Protein AF-A0A936M5K6-F1 (afdb_monomer)

Solvent-accessible surface area (backbone atoms only — not comparable to full-atom values): 11979 Å² total; per-residue (Å²): 121,75,71,63,55,54,52,55,51,48,50,38,59,69,46,60,66,77,70,61,68,35,42,38,37,37,40,39,38,42,29,21,65,76,77,6,68,43,13,38,38,39,42,37,51,46,53,77,46,81,73,34,28,46,35,38,41,37,41,35,26,65,79,40,66,34,22,33,48,37,46,63,77,60,53,25,51,82,47,74,38,64,80,39,79,76,38,44,54,50,81,52,26,22,52,71,48,31,36,85,93,73,62,49,74,59,62,68,29,34,64,48,37,42,34,31,76,48,22,29,51,89,41,55,46,42,24,33,35,48,26,44,20,34,80,48,69,62,82,86,48,57,75,66,72,67,12,51,54,43,47,52,52,31,12,45,59,15,9,44,41,33,8,79,54,50,33,55,19,39,37,39,36,37,27,40,35,77,95,61,44,79,45,77,47,72,34,44,28,33,74,71,47,74,36,23,24,40,19,65,45,77,49,71,53,60,54,57,69,67,59,56,53,50,35,51,49,38,50,51,56,52,54,56,47,54,54,54,58,55,70,73,60,74,128

pLDDT: mean 80.23, std 14.03, range [50.19, 97.75]

Nearest PDB structures (foldseek):
  7ypr-assembly2_D-3  TM=1.986E-01  e=3.968E+00  Ramazzottius varieornatus
  7ypp-assembly2_C  TM=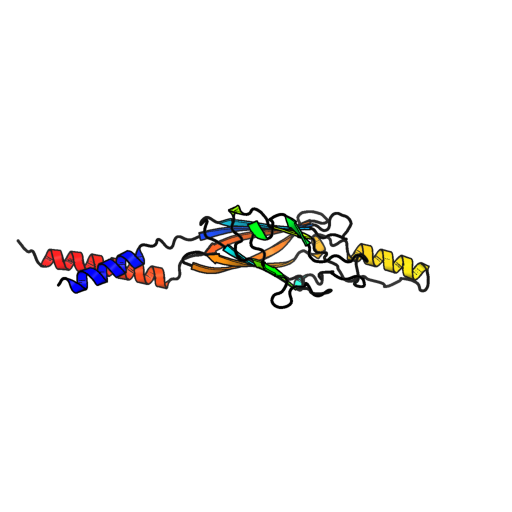1.598E-01  e=5.667E+00  Ramazzottius varieornatus

Mean predicted aligned error: 10.73 Å

Secondary structure (DSSP, 8-state):
-HHHHHHHHHHHHHTTS--PPEEEEEEEEEE-TTTSSS-EEEEEEEESSTT-EEEEEEEE-TTTT-EEE-STTSSS-S-----EEEES-HHHH-EEEETTTT-SPPTTBSEEEEEEEEE-GGG--EEEE-EEEPPP--TT--SHHHHHHHHHHHHHHHHS--HHHHTT-EEEEEEEETTTEEEEEEEE-EESSSSEEEEEEEEEEPPPHHHHHHHHHHHHHHHHHHHHHHHT---

Sequence (235 aa):
MRRHLRLSLALLVLSLAPASATTISGSVNYSSESIGAFGSWSIGFTASHPGVLLQVVTIDLGPTGLFFDTAAGAPGFLLWQDFQPTGGTDIATGFSGVNLPLGLVPDGSTLLALAFNAFTPAAGPFTFLLDVDGPANYAGCPTGFLGALCRAGRNLDASLVTSDEIQGALVTMDFWVPEHGNFQVDTTLGVSGDFTADGGFEATATPEPGTWALLGAGLAALVLRRRLAASANPE

Foldseek 3Di:
DVVVVVVLVVLQVVLPPPQDKKKKKWKKKWFCPPLLQKIKIKTAMDMPDQPKAFFKKKWAQPVLQKFWAQAQPALAPRDRDWKFWDALPCVLFVWDAKDPPVRGRPGRHRMIMTGTDHHTNVSGMTMIIIFMFHDQDLPPQDDDPSSVVSSNVSSSVRSQDFLVSQWFTKMKIWMQDPQQGIDIDIWTWHHDDGRMTMTIDMDIRGHDVVSVVSNVVSVVVVVVVVVVVVVVDDD

Structure (mmCIF, N/CA/C/O backbone):
data_AF-A0A936M5K6-F1
#
_entry.id   AF-A0A936M5K6-F1
#
loop_
_atom_site.group_PDB
_atom_site.id
_atom_site.type_symbol
_atom_site.label_atom_id
_atom_site.label_alt_id
_atom_site.label_comp_id
_atom_site.label_asym_id
_atom_site.label_entity_id
_atom_site.label_seq_id
_atom_site.pdbx_PDB_ins_code
_atom_site.Cartn_x
_atom_site.Cartn_y
_atom_site.Cartn_z
_atom_site.occupancy
_atom_site.B_iso_or_equiv
_atom_site.auth_seq_id
_atom_site.auth_comp_id
_atom_site.auth_asym_id
_atom_site.auth_atom_id
_atom_site.pdbx_PDB_model_num
ATOM 1 N N . MET A 1 1 ? -27.360 -17.520 49.784 1.00 52.41 1 MET A N 1
ATOM 2 C CA . MET A 1 1 ? -27.934 -16.524 48.840 1.00 52.41 1 MET A CA 1
ATOM 3 C C . MET A 1 1 ? -26.961 -15.446 48.326 1.00 52.41 1 MET A C 1
ATOM 5 O O . MET A 1 1 ? -27.008 -15.160 47.137 1.00 52.41 1 MET A O 1
ATOM 9 N N . ARG A 1 2 ? -26.052 -14.857 49.128 1.00 53.91 2 ARG A N 1
ATOM 10 C CA . ARG A 1 2 ? -25.178 -13.738 48.679 1.00 53.91 2 ARG A CA 1
ATOM 11 C C . ARG A 1 2 ? -24.113 -14.068 47.608 1.00 53.91 2 ARG A C 1
ATOM 13 O O . ARG A 1 2 ? -23.741 -13.174 46.857 1.00 53.91 2 ARG A O 1
ATOM 20 N N . ARG A 1 3 ? -23.629 -15.316 47.494 1.00 52.16 3 ARG A N 1
ATOM 21 C CA . ARG A 1 3 ? -22.581 -15.695 46.512 1.00 52.16 3 ARG A CA 1
ATOM 22 C C . ARG A 1 3 ? -23.070 -15.702 45.055 1.00 52.16 3 ARG A C 1
ATOM 24 O O . ARG A 1 3 ? -22.367 -15.208 44.184 1.00 52.16 3 ARG A O 1
ATOM 31 N N . HIS A 1 4 ? -24.298 -16.150 44.797 1.00 52.12 4 HIS A N 1
ATOM 32 C CA . HIS A 1 4 ? -24.864 -16.181 43.438 1.00 52.12 4 HIS A CA 1
ATOM 33 C C . HIS A 1 4 ? -25.227 -14.783 42.898 1.00 52.12 4 HIS A C 1
ATOM 35 O O . HIS A 1 4 ? -25.243 -14.570 41.687 1.00 52.12 4 HIS A O 1
ATOM 41 N N . LEU A 1 5 ? -25.453 -13.805 43.793 1.00 51.75 5 LEU A N 1
ATOM 42 C CA . LEU A 1 5 ? -25.678 -12.396 43.442 1.00 51.75 5 LEU A CA 1
ATOM 43 C C . LEU A 1 5 ? -24.447 -11.774 42.767 1.00 51.75 5 LEU A C 1
ATOM 45 O O . LEU A 1 5 ? -24.601 -11.050 41.792 1.00 51.75 5 LEU A O 1
ATOM 49 N N . ARG A 1 6 ? -23.244 -12.101 43.254 1.00 55.25 6 ARG A N 1
ATOM 50 C CA . ARG A 1 6 ? -21.984 -11.574 42.714 1.00 55.25 6 ARG A CA 1
ATOM 51 C C . ARG A 1 6 ? -21.637 -12.180 41.357 1.00 55.25 6 ARG A C 1
ATOM 53 O O . ARG A 1 6 ? -21.182 -11.451 40.494 1.00 55.25 6 ARG A O 1
ATOM 60 N N . LEU A 1 7 ? -21.916 -13.469 41.150 1.00 56.81 7 LEU A N 1
ATOM 61 C CA . LEU A 1 7 ? -21.609 -14.153 39.889 1.00 56.81 7 LEU A CA 1
ATOM 62 C C . LEU A 1 7 ? -22.493 -13.662 38.732 1.00 56.81 7 LEU A C 1
ATOM 64 O O . LEU A 1 7 ? -21.990 -13.380 37.658 1.00 56.81 7 LEU A O 1
ATOM 68 N N . SER A 1 8 ? -23.800 -13.497 38.971 1.00 56.09 8 SER A N 1
ATOM 69 C CA . SER A 1 8 ? -24.741 -13.046 37.928 1.00 56.09 8 SER A CA 1
ATOM 70 C C . SER A 1 8 ? -24.517 -11.578 37.549 1.00 56.09 8 SER A C 1
ATOM 72 O O . SER A 1 8 ? -24.628 -11.220 36.385 1.00 56.09 8 SER A O 1
ATOM 74 N N . LEU A 1 9 ? -24.201 -10.730 38.536 1.00 59.34 9 LEU A N 1
ATOM 75 C CA . LEU A 1 9 ? -23.873 -9.325 38.299 1.00 59.34 9 LEU A CA 1
ATOM 76 C C . LEU A 1 9 ? -22.500 -9.186 37.629 1.00 59.34 9 LEU A C 1
ATOM 78 O O . LEU A 1 9 ? -22.358 -8.355 36.750 1.00 59.34 9 LEU A O 1
ATOM 82 N N . ALA A 1 10 ? -21.520 -10.026 37.982 1.00 59.44 10 ALA A N 1
ATOM 83 C CA . ALA A 1 10 ? -20.230 -10.069 37.297 1.00 59.44 10 ALA A CA 1
ATOM 84 C C . ALA A 1 10 ? -20.369 -10.531 35.839 1.00 59.44 10 ALA A C 1
ATOM 86 O O . ALA A 1 10 ? -19.796 -9.897 34.970 1.00 59.44 10 ALA A O 1
ATOM 87 N N . LEU A 1 11 ? -21.175 -11.562 35.555 1.00 55.81 11 LEU A N 1
ATOM 88 C CA . LEU A 1 11 ? -21.472 -11.998 34.182 1.00 55.81 11 LEU A CA 1
ATOM 89 C C . LEU A 1 11 ? -22.187 -10.913 33.366 1.00 55.81 11 LEU A C 1
ATOM 91 O O . LEU A 1 11 ? -21.851 -10.726 32.205 1.00 55.81 11 LEU A O 1
ATOM 95 N N . LEU A 1 12 ? -23.119 -10.169 33.975 1.00 54.72 12 LEU A N 1
ATOM 96 C CA . LEU A 1 12 ? -23.816 -9.066 33.309 1.00 54.72 12 LEU A CA 1
ATOM 97 C C . LEU A 1 12 ? -22.903 -7.847 33.082 1.00 54.72 12 LEU A C 1
ATOM 99 O O . LEU A 1 12 ? -22.973 -7.216 32.038 1.00 54.72 12 LEU A O 1
ATOM 103 N N . VAL A 1 13 ? -22.046 -7.514 34.053 1.00 56.19 13 VAL A N 1
ATOM 104 C CA . VAL A 1 13 ? -21.075 -6.410 33.948 1.00 56.19 13 VAL A CA 1
ATOM 105 C C . VAL A 1 13 ? -19.959 -6.752 32.957 1.00 56.19 13 VAL A C 1
ATOM 107 O O . VAL A 1 13 ? -19.544 -5.870 32.215 1.00 56.19 13 VAL A O 1
ATOM 110 N N . LEU A 1 14 ? -19.529 -8.018 32.868 1.00 54.12 14 LEU A N 1
ATOM 111 C CA . LEU A 1 14 ? -18.626 -8.470 31.803 1.00 54.12 14 LEU A CA 1
ATOM 112 C C . LEU A 1 14 ? -19.304 -8.485 30.424 1.00 54.12 14 LEU A C 1
ATOM 114 O O . LEU A 1 14 ? -18.621 -8.289 29.429 1.00 54.12 14 LEU A O 1
ATOM 118 N N . SER A 1 15 ? -20.625 -8.686 30.346 1.00 51.56 15 SER A N 1
ATOM 119 C CA . SER A 1 15 ? -21.375 -8.658 29.080 1.00 51.56 15 SER A CA 1
ATOM 120 C C . SER A 1 15 ? -21.877 -7.264 28.679 1.00 51.56 15 SER A C 1
ATOM 122 O O . SER A 1 15 ? -22.670 -7.162 27.750 1.00 51.56 15 SER A O 1
ATOM 124 N N . LEU A 1 16 ? -21.518 -6.208 29.417 1.00 50.72 16 LEU A N 1
ATOM 125 C CA . LEU A 1 16 ? -22.008 -4.839 29.206 1.00 50.72 16 LEU A CA 1
ATOM 126 C C . LEU A 1 16 ? -21.011 -3.937 28.473 1.00 50.72 16 LEU A C 1
ATOM 128 O O . LEU A 1 16 ? -21.341 -2.773 28.263 1.00 50.72 16 LEU A O 1
ATOM 132 N N . ALA A 1 17 ? -19.840 -4.438 28.060 1.00 53.88 17 ALA A N 1
ATOM 133 C CA . ALA A 1 17 ? -19.087 -3.768 27.005 1.00 53.88 17 ALA A CA 1
ATOM 134 C C . ALA A 1 17 ? -19.939 -3.879 25.732 1.00 53.88 17 ALA A C 1
ATOM 136 O O . ALA A 1 17 ? -20.196 -5.003 25.281 1.00 53.88 17 ALA A O 1
ATOM 137 N N . PRO A 1 18 ? -20.496 -2.771 25.210 1.00 53.03 18 PRO A N 1
ATOM 138 C CA . PRO A 1 18 ? -21.188 -2.825 23.946 1.00 53.03 18 PRO A CA 1
ATOM 139 C C . PRO A 1 18 ? -20.110 -3.107 22.913 1.00 53.03 18 PRO A C 1
ATOM 141 O O . PRO A 1 18 ? -19.435 -2.187 22.474 1.00 53.03 18 PRO A O 1
ATOM 144 N N . ALA A 1 19 ? -19.968 -4.371 22.529 1.00 60.38 19 ALA A N 1
ATOM 145 C CA . ALA A 1 19 ? -19.235 -4.710 21.333 1.00 60.3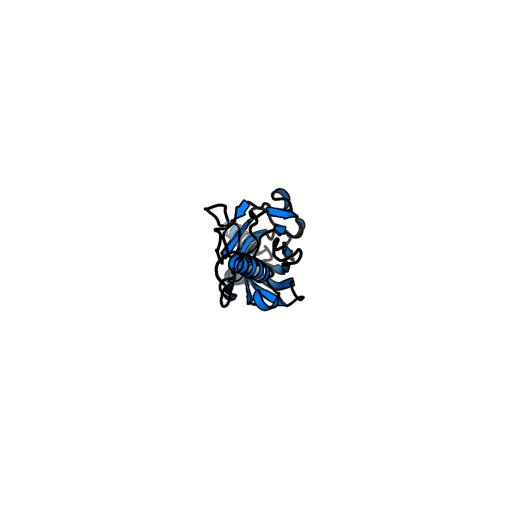8 19 ALA A CA 1
ATOM 146 C C . ALA A 1 19 ? -20.063 -4.122 20.178 1.00 60.38 19 ALA A C 1
ATOM 148 O O . ALA A 1 19 ? -21.029 -4.707 19.683 1.00 60.38 19 ALA A O 1
ATOM 149 N N . SER A 1 20 ? -19.819 -2.852 19.883 1.00 72.44 20 SER A N 1
ATOM 150 C CA . SER A 1 20 ? -20.448 -2.137 18.792 1.00 72.44 20 SER A CA 1
ATOM 151 C C . SER A 1 20 ? -19.641 -2.430 17.551 1.00 72.44 20 SER A C 1
ATOM 153 O O . SER A 1 20 ? -18.415 -2.427 17.606 1.00 72.44 20 SER A O 1
ATOM 155 N N . ALA A 1 21 ? -20.323 -2.648 16.434 1.00 84.19 21 ALA A N 1
ATOM 156 C CA . ALA A 1 21 ? -19.639 -2.786 15.166 1.00 84.19 21 ALA A CA 1
ATOM 157 C C . ALA A 1 21 ? -18.702 -1.587 14.934 1.00 84.19 21 ALA A C 1
ATOM 159 O O . ALA A 1 21 ? -19.115 -0.432 15.078 1.00 84.19 21 ALA A O 1
ATOM 160 N N . THR A 1 22 ? -17.446 -1.870 14.602 1.00 90.06 22 THR A N 1
ATOM 161 C CA . THR A 1 22 ? -16.458 -0.844 14.270 1.00 90.06 22 THR A CA 1
ATOM 162 C C . THR A 1 22 ? -16.338 -0.761 12.759 1.00 90.06 22 THR A C 1
ATOM 164 O O . THR A 1 22 ? -15.971 -1.741 12.113 1.00 90.06 22 THR A O 1
ATOM 167 N N . THR A 1 23 ? -16.653 0.399 12.190 1.00 93.50 23 THR A N 1
ATOM 168 C CA . THR A 1 23 ? -16.485 0.664 10.759 1.00 93.50 23 THR A CA 1
ATOM 169 C C . THR A 1 23 ? -15.096 1.236 10.527 1.00 93.50 23 THR A C 1
ATOM 171 O O . THR A 1 23 ? -14.668 2.132 11.256 1.00 93.50 23 THR A O 1
ATOM 174 N N . ILE A 1 24 ? -14.409 0.721 9.514 1.00 95.50 24 ILE A N 1
ATOM 175 C CA . ILE A 1 24 ? -13.091 1.159 9.065 1.00 95.50 24 ILE A CA 1
ATOM 176 C C . ILE A 1 24 ? -13.216 1.479 7.577 1.00 95.50 24 ILE A C 1
ATOM 178 O O . ILE A 1 24 ? -13.756 0.678 6.816 1.00 95.50 24 ILE A O 1
ATOM 182 N N . SER A 1 25 ? -12.735 2.645 7.163 1.00 96.12 25 SER A N 1
ATOM 183 C CA . SER A 1 25 ? -12.683 3.034 5.752 1.00 96.12 25 SER A CA 1
ATOM 184 C C . SER A 1 25 ? -11.357 3.703 5.447 1.00 96.12 25 SER A C 1
ATOM 186 O O . SER A 1 25 ? -10.768 4.324 6.331 1.00 96.12 25 SER A O 1
ATOM 188 N N . GLY A 1 26 ? -10.870 3.601 4.221 1.00 95.12 26 GLY A N 1
ATOM 189 C CA . GLY A 1 26 ? -9.580 4.179 3.879 1.00 95.12 26 GLY A CA 1
ATOM 190 C C . GLY A 1 26 ? -9.244 4.075 2.408 1.00 95.12 26 GLY A C 1
ATOM 191 O O . GLY A 1 26 ? -10.071 3.671 1.586 1.00 95.12 26 GLY A O 1
ATOM 192 N N . SER A 1 27 ? -8.017 4.475 2.098 1.00 95.00 27 SER A N 1
ATOM 193 C CA . SER A 1 27 ? -7.475 4.405 0.754 1.00 95.00 27 SER A CA 1
ATOM 194 C C . SER A 1 27 ? -5.975 4.151 0.743 1.00 95.00 27 SER A C 1
ATOM 196 O O . SER A 1 27 ? -5.234 4.521 1.661 1.00 95.00 27 SER A O 1
ATOM 198 N N . VAL A 1 28 ? -5.546 3.526 -0.345 1.00 96.44 28 VAL A N 1
ATOM 199 C CA . VAL A 1 28 ? -4.152 3.362 -0.737 1.00 96.44 28 VAL A CA 1
ATOM 200 C C . VAL A 1 28 ? -4.001 4.017 -2.098 1.00 96.44 28 VAL A C 1
ATOM 202 O O . VAL A 1 28 ? -4.815 3.774 -2.981 1.00 96.44 28 VAL A O 1
ATOM 205 N N . ASN A 1 29 ? -2.995 4.866 -2.257 1.00 95.19 29 ASN A N 1
ATOM 206 C CA . ASN A 1 29 ? -2.733 5.582 -3.498 1.00 95.19 29 ASN A CA 1
ATOM 207 C C . ASN A 1 29 ? -1.288 5.340 -3.915 1.00 95.19 29 ASN A C 1
ATOM 209 O O . ASN A 1 29 ? -0.390 5.389 -3.071 1.00 95.19 29 ASN A O 1
ATOM 213 N N . TYR A 1 30 ? -1.093 5.129 -5.208 1.00 94.19 30 TYR A N 1
ATOM 214 C CA . TYR A 1 30 ? 0.200 5.034 -5.865 1.00 94.19 30 TYR A CA 1
ATOM 215 C C . TYR A 1 30 ? 0.263 6.047 -7.008 1.00 94.19 30 TYR A C 1
ATOM 217 O O . TYR A 1 30 ? -0.713 6.219 -7.739 1.00 94.19 30 TYR A O 1
ATOM 225 N N . SER A 1 31 ? 1.411 6.693 -7.179 1.00 91.75 31 SER A N 1
ATOM 226 C CA . SER A 1 31 ? 1.702 7.555 -8.319 1.00 91.75 31 SER A CA 1
ATOM 227 C C . SER A 1 31 ? 3.132 7.330 -8.794 1.00 91.75 31 SER A C 1
ATOM 229 O O . SER A 1 31 ? 4.058 7.476 -8.003 1.00 91.75 31 SER A O 1
ATOM 231 N N . SER A 1 32 ? 3.324 7.026 -10.077 1.00 86.31 32 SER A N 1
ATOM 232 C CA . SER A 1 32 ? 4.654 6.951 -10.707 1.00 86.31 32 SER A CA 1
ATOM 233 C C . SER A 1 32 ? 5.161 8.319 -11.195 1.00 86.31 32 SER A C 1
ATOM 235 O O . SER A 1 32 ? 6.210 8.430 -11.839 1.00 86.31 32 SER A O 1
ATOM 237 N N . GLU A 1 33 ? 4.419 9.399 -10.918 1.00 71.88 33 GLU A N 1
ATOM 238 C CA . GLU A 1 33 ? 4.757 10.736 -11.400 1.00 71.88 33 GLU A CA 1
ATOM 239 C C . GLU A 1 33 ? 6.054 11.267 -10.767 1.00 71.88 33 GLU A C 1
ATOM 241 O O . GLU A 1 33 ? 6.350 11.036 -9.600 1.00 71.88 33 GLU A O 1
ATOM 246 N N . SER A 1 34 ? 6.807 12.046 -11.558 1.00 60.44 34 SER A N 1
ATOM 247 C CA . SER A 1 34 ? 8.260 12.311 -11.475 1.00 60.44 34 SER A CA 1
ATOM 248 C C . SER A 1 34 ? 9.140 11.272 -12.184 1.00 60.44 34 SER A C 1
ATOM 250 O O . SER A 1 34 ? 10.162 10.851 -11.665 1.00 60.44 34 SER A O 1
ATOM 252 N N . ILE A 1 35 ? 8.758 10.983 -13.439 1.00 64.12 35 ILE A N 1
ATOM 253 C CA . ILE A 1 35 ? 9.467 10.218 -14.486 1.00 64.12 35 ILE A CA 1
ATOM 254 C C . ILE A 1 35 ? 9.544 8.695 -14.306 1.00 64.12 35 ILE A C 1
ATOM 256 O O . ILE A 1 35 ? 10.315 8.078 -15.026 1.00 64.12 35 ILE A O 1
ATOM 260 N N . GLY A 1 36 ? 8.745 8.079 -13.432 1.00 63.44 36 GLY A N 1
ATOM 261 C CA . GLY A 1 36 ? 8.811 6.636 -13.157 1.00 63.44 36 GLY A CA 1
ATOM 262 C C . GLY A 1 36 ? 9.799 6.316 -12.042 1.00 63.44 36 GLY A C 1
ATOM 263 O O . GLY A 1 36 ? 9.433 5.665 -11.087 1.00 63.44 36 GLY A O 1
ATOM 264 N N . ALA A 1 37 ? 10.955 6.980 -12.058 1.00 61.53 37 ALA A N 1
ATOM 265 C CA . ALA A 1 37 ? 12.069 6.852 -11.114 1.00 61.53 37 ALA A CA 1
ATOM 266 C C . ALA A 1 37 ? 11.773 6.942 -9.598 1.00 61.53 37 ALA A C 1
ATOM 268 O O . ALA A 1 37 ? 12.690 6.726 -8.808 1.00 61.53 37 ALA A O 1
ATOM 269 N N . PHE A 1 38 ? 10.582 7.397 -9.189 1.00 73.19 38 PHE A N 1
ATOM 270 C CA . PHE A 1 38 ? 10.224 7.667 -7.794 1.00 73.19 38 PHE A CA 1
ATOM 271 C C . PHE A 1 38 ? 8.727 7.422 -7.540 1.00 73.19 38 PHE A C 1
ATOM 273 O O . PHE A 1 38 ? 7.953 8.368 -7.365 1.00 73.19 38 PHE A O 1
ATOM 280 N N . GLY A 1 39 ? 8.307 6.157 -7.486 1.00 85.88 39 GLY A N 1
ATOM 281 C CA . GLY A 1 39 ? 6.943 5.796 -7.091 1.00 85.88 39 GLY A CA 1
ATOM 282 C C . GLY A 1 39 ? 6.557 6.368 -5.716 1.00 85.88 39 GLY A C 1
ATOM 283 O O . GLY A 1 39 ? 7.201 6.091 -4.704 1.00 85.88 39 GLY A O 1
ATOM 284 N N . SER A 1 40 ? 5.502 7.180 -5.665 1.00 89.81 40 SER A N 1
ATOM 285 C CA . SER A 1 40 ? 4.964 7.794 -4.451 1.00 89.81 40 SER A CA 1
ATOM 286 C C . SER A 1 40 ? 3.745 7.038 -3.947 1.00 89.81 40 SER A C 1
ATOM 288 O O . SER A 1 40 ? 2.778 6.834 -4.682 1.00 89.81 40 SER A O 1
ATOM 290 N N . TRP A 1 41 ? 3.775 6.666 -2.671 1.00 92.19 41 TRP A N 1
ATOM 291 C CA . TRP A 1 41 ? 2.727 5.896 -2.016 1.00 92.19 41 TRP A CA 1
ATOM 292 C C . TRP A 1 41 ? 2.100 6.667 -0.860 1.00 92.19 41 TRP A C 1
ATOM 294 O O . TRP A 1 41 ? 2.781 7.383 -0.122 1.00 92.19 41 TRP A O 1
ATOM 304 N N . SER A 1 42 ? 0.796 6.478 -0.662 1.00 92.88 42 SER A N 1
ATOM 305 C CA . SER A 1 42 ? 0.051 7.035 0.469 1.00 92.88 42 SER A CA 1
ATOM 306 C C . SER A 1 42 ? -0.997 6.051 0.972 1.00 92.88 42 SER A C 1
ATOM 308 O O . SER A 1 42 ? -1.860 5.622 0.206 1.00 92.88 42 SER A O 1
ATOM 310 N N . ILE A 1 43 ? -0.942 5.717 2.262 1.00 94.25 43 ILE A N 1
ATOM 311 C CA . ILE A 1 43 ? -1.892 4.826 2.937 1.00 94.25 43 ILE A CA 1
ATOM 312 C C . ILE A 1 43 ? -2.566 5.600 4.064 1.00 94.25 43 ILE A C 1
ATOM 314 O O . ILE A 1 43 ? -1.896 6.106 4.967 1.00 94.25 43 ILE A O 1
ATOM 318 N N . GLY A 1 44 ? -3.894 5.671 4.044 1.00 93.06 44 GLY A N 1
ATOM 319 C CA . GLY A 1 44 ? -4.673 6.351 5.072 1.00 93.06 44 GLY A CA 1
ATOM 320 C C . GLY A 1 44 ? -5.964 5.617 5.399 1.00 93.06 44 GLY A C 1
ATOM 321 O O . GLY A 1 44 ? -6.556 4.954 4.551 1.00 93.06 44 GLY A O 1
ATOM 322 N N . PHE A 1 45 ? -6.426 5.758 6.640 1.00 95.31 45 PHE A N 1
ATOM 323 C CA . PHE A 1 45 ? -7.707 5.208 7.063 1.00 95.31 45 PHE A CA 1
ATOM 324 C C . PHE A 1 45 ? -8.371 6.062 8.145 1.00 95.31 45 PHE A C 1
ATOM 326 O O . PHE A 1 45 ? -7.742 6.866 8.834 1.00 95.31 45 PHE A O 1
ATOM 333 N N . THR A 1 46 ? -9.668 5.848 8.305 1.00 95.12 46 THR A N 1
ATOM 334 C CA . THR A 1 46 ? -10.500 6.344 9.393 1.00 95.12 46 THR A CA 1
ATOM 335 C C . THR A 1 46 ? -11.233 5.170 10.032 1.00 95.12 46 THR A C 1
ATOM 337 O O . THR A 1 46 ? -11.474 4.144 9.394 1.00 95.12 46 THR A O 1
ATOM 340 N N . ALA A 1 47 ? -11.589 5.310 11.305 1.00 94.62 47 ALA A N 1
ATOM 341 C CA . ALA A 1 47 ? -12.353 4.300 12.021 1.00 94.62 47 ALA A CA 1
ATOM 342 C C . ALA A 1 47 ? -13.365 4.954 12.962 1.00 94.62 47 ALA A C 1
ATOM 344 O O . ALA A 1 47 ? -13.088 6.005 13.545 1.00 94.62 47 ALA A O 1
ATOM 345 N N . SER A 1 48 ? -14.521 4.313 13.151 1.00 92.94 48 SER A N 1
ATOM 346 C CA . SER A 1 48 ? -15.526 4.771 14.119 1.00 92.94 48 SER A CA 1
ATOM 347 C C . SER A 1 48 ? -15.052 4.627 15.569 1.00 92.94 48 SER A C 1
ATOM 349 O O . SER A 1 48 ? -15.532 5.346 16.446 1.00 92.94 48 SER A O 1
ATOM 351 N N . HIS A 1 49 ? -14.087 3.736 15.820 1.00 90.69 49 HIS A N 1
ATOM 352 C CA . HIS A 1 49 ? -13.455 3.552 17.120 1.00 90.69 49 HIS A CA 1
ATOM 353 C C . HIS A 1 49 ? -12.011 4.105 17.108 1.00 90.69 49 HIS A C 1
ATOM 355 O O . HIS A 1 49 ? -11.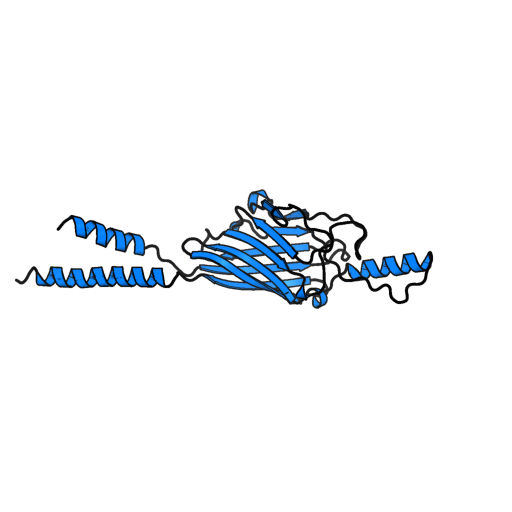175 3.611 16.350 1.00 90.69 49 HIS A O 1
ATOM 361 N N . PRO A 1 50 ? -11.651 5.079 17.972 1.00 89.56 50 PRO A N 1
ATOM 362 C CA . PRO A 1 50 ? -10.342 5.751 17.924 1.00 89.56 50 PRO A CA 1
ATOM 363 C C . PRO A 1 50 ? -9.163 4.857 18.334 1.00 89.56 50 PRO A C 1
ATOM 365 O O . PRO A 1 50 ? -8.017 5.173 18.040 1.00 89.56 50 PRO A O 1
ATOM 368 N N . GLY A 1 51 ? -9.440 3.750 19.028 1.00 91.06 51 GLY A N 1
ATOM 369 C CA . GLY A 1 51 ? -8.436 2.759 19.430 1.00 91.06 51 GLY A CA 1
ATOM 370 C C . GLY A 1 51 ? -8.052 1.732 18.358 1.00 91.06 51 GLY A C 1
ATOM 371 O O . GLY A 1 51 ? -7.310 0.814 18.688 1.00 91.06 51 GLY A O 1
ATOM 372 N N . VAL A 1 52 ? -8.574 1.826 17.129 1.00 93.62 52 VAL A N 1
ATOM 373 C CA . VAL A 1 52 ? -8.151 0.945 16.026 1.00 93.62 52 VAL A CA 1
ATOM 374 C C . VAL A 1 52 ? -6.703 1.248 15.647 1.00 93.62 52 VAL A C 1
ATOM 376 O O . VAL A 1 52 ? -6.335 2.413 15.479 1.00 93.62 52 VAL A O 1
ATOM 379 N N . LEU A 1 53 ? -5.904 0.193 15.497 1.00 94.88 53 LEU A N 1
ATOM 380 C CA . LEU A 1 53 ? -4.501 0.262 15.099 1.00 94.88 53 LEU A CA 1
ATOM 381 C C . LEU A 1 53 ? -4.318 -0.464 13.769 1.00 94.88 53 LEU A C 1
ATOM 383 O O . LEU A 1 53 ? -4.685 -1.630 13.672 1.00 94.88 53 LEU A O 1
ATOM 387 N N . LEU A 1 54 ? -3.718 0.183 12.776 1.00 95.00 54 LEU A N 1
ATOM 388 C CA . LEU A 1 54 ? -3.169 -0.512 11.614 1.00 95.00 54 LEU A CA 1
ATOM 389 C C . LEU A 1 54 ? -1.820 -1.116 12.021 1.00 95.00 54 LEU A C 1
ATOM 391 O O . LEU A 1 54 ? -0.965 -0.409 12.554 1.00 95.00 54 LEU A O 1
ATOM 395 N N . GLN A 1 55 ? -1.663 -2.426 11.842 1.00 93.88 55 GLN A N 1
ATOM 396 C CA . GLN A 1 55 ? -0.489 -3.184 12.283 1.00 93.88 55 GLN A CA 1
ATOM 397 C C . GLN A 1 55 ? 0.423 -3.539 11.118 1.00 93.88 55 GLN A C 1
ATOM 399 O O . GLN A 1 55 ? 1.639 -3.401 11.229 1.00 93.88 55 GLN A O 1
ATOM 404 N N . VAL A 1 56 ? -0.156 -4.013 10.015 1.00 94.12 56 VAL A N 1
ATOM 405 C CA . VAL A 1 56 ? 0.593 -4.416 8.825 1.00 94.12 56 VAL A CA 1
ATOM 406 C C . VAL A 1 56 ? -0.154 -3.973 7.576 1.00 94.12 56 VAL A C 1
ATOM 408 O O . VAL A 1 56 ? -1.378 -4.062 7.514 1.00 94.12 56 VAL A O 1
ATOM 411 N N . VAL A 1 57 ? 0.592 -3.507 6.580 1.00 94.62 57 VAL A N 1
ATOM 412 C CA . VAL A 1 57 ? 0.104 -3.338 5.210 1.00 94.62 57 VAL A CA 1
ATOM 413 C C . VAL A 1 57 ? 0.949 -4.208 4.304 1.00 94.62 57 VAL A C 1
ATOM 415 O O . VAL A 1 57 ? 2.166 -4.057 4.286 1.00 94.62 57 VAL A O 1
ATOM 418 N N . THR A 1 58 ? 0.315 -5.096 3.552 1.00 95.12 58 THR A N 1
ATOM 419 C CA . THR A 1 58 ? 0.964 -5.929 2.544 1.00 95.12 58 THR A CA 1
ATOM 420 C C . THR A 1 58 ? 0.508 -5.484 1.165 1.00 95.12 58 THR A C 1
ATOM 422 O O . THR A 1 58 ? -0.688 -5.476 0.896 1.00 95.12 58 THR A O 1
ATOM 425 N N . ILE A 1 59 ? 1.447 -5.119 0.300 1.00 95.56 59 ILE A N 1
ATOM 426 C CA . ILE A 1 59 ? 1.216 -4.792 -1.106 1.00 95.56 59 ILE A CA 1
ATOM 427 C C . ILE A 1 59 ? 1.788 -5.940 -1.940 1.00 95.56 59 ILE A C 1
ATOM 429 O O . ILE A 1 59 ? 2.968 -6.274 -1.804 1.00 95.56 59 ILE A O 1
ATOM 433 N N . ASP A 1 60 ? 0.947 -6.539 -2.779 1.00 95.44 60 ASP A N 1
ATOM 434 C CA . ASP A 1 60 ? 1.290 -7.628 -3.693 1.00 95.44 60 ASP A CA 1
ATOM 435 C C . ASP A 1 60 ? 1.069 -7.201 -5.151 1.00 95.44 60 ASP A C 1
ATOM 437 O O . ASP A 1 60 ? -0.057 -6.995 -5.615 1.00 95.44 60 ASP A O 1
ATOM 441 N N . LEU A 1 61 ? 2.181 -7.087 -5.871 1.00 95.12 61 LEU A N 1
ATOM 442 C CA . LEU A 1 61 ? 2.272 -6.800 -7.301 1.00 95.12 61 LEU A CA 1
ATOM 443 C C . LEU A 1 61 ? 2.256 -8.078 -8.160 1.00 95.12 61 LEU A C 1
ATOM 445 O O . LEU A 1 61 ? 2.254 -8.010 -9.385 1.00 95.12 61 LEU A O 1
ATOM 449 N N . GLY A 1 62 ? 2.229 -9.268 -7.555 1.00 93.75 62 GLY A N 1
ATOM 450 C CA . GLY A 1 62 ? 2.211 -10.544 -8.272 1.00 93.75 62 GLY A CA 1
ATOM 451 C C . GLY A 1 62 ? 1.139 -10.636 -9.371 1.00 93.75 62 GLY A C 1
ATOM 452 O O . GLY A 1 62 ? 1.455 -11.118 -10.462 1.00 93.75 62 GLY A O 1
ATOM 453 N N . PRO A 1 63 ? -0.099 -10.144 -9.151 1.00 95.62 63 PRO A N 1
ATOM 454 C CA . PRO A 1 63 ? -1.140 -10.124 -10.182 1.00 95.62 63 PRO A CA 1
ATOM 455 C C . PRO A 1 63 ? -0.839 -9.233 -11.395 1.00 95.62 63 PRO A C 1
ATOM 457 O O . PRO A 1 63 ? -1.392 -9.483 -12.466 1.00 95.62 63 PRO A O 1
ATOM 460 N N . THR A 1 64 ? 0.009 -8.213 -11.245 1.00 94.19 64 THR A N 1
ATOM 461 C CA . THR A 1 64 ? 0.312 -7.231 -12.300 1.00 94.19 64 THR A CA 1
ATOM 462 C C . THR A 1 64 ? 1.551 -7.612 -13.111 1.00 94.19 64 THR A C 1
ATOM 464 O O . THR A 1 64 ? 1.720 -7.168 -14.243 1.00 94.19 64 THR A O 1
ATOM 467 N N . GLY A 1 65 ? 2.414 -8.470 -12.556 1.00 90.50 65 GLY A N 1
ATOM 468 C CA . GLY A 1 65 ? 3.708 -8.808 -13.154 1.00 90.50 65 GLY A CA 1
ATOM 469 C C . GLY A 1 65 ? 4.764 -7.708 -12.995 1.00 90.50 65 GLY A C 1
ATOM 470 O O . GLY A 1 65 ? 5.814 -7.791 -13.636 1.00 90.50 65 GLY A O 1
ATOM 471 N N . LEU A 1 66 ? 4.485 -6.706 -12.157 1.00 91.62 66 LEU A N 1
ATOM 472 C CA . LEU A 1 66 ? 5.418 -5.656 -11.757 1.00 91.62 66 LEU A CA 1
ATOM 473 C C . LEU A 1 66 ? 6.240 -6.093 -10.538 1.00 91.62 66 LEU A C 1
ATOM 475 O O . LEU A 1 66 ? 5.907 -7.065 -9.853 1.00 91.62 66 LEU A O 1
ATOM 479 N N . PHE A 1 67 ? 7.305 -5.358 -10.250 1.00 89.31 67 PHE A N 1
ATOM 480 C CA . PHE A 1 67 ? 8.182 -5.604 -9.110 1.00 89.31 67 PHE A CA 1
ATOM 481 C C . PHE A 1 67 ? 8.656 -4.293 -8.489 1.00 89.31 67 PHE A C 1
ATOM 483 O O . PHE A 1 67 ? 8.704 -3.261 -9.147 1.00 89.31 67 PHE A O 1
ATOM 490 N N . PHE A 1 68 ? 9.005 -4.343 -7.208 1.00 88.38 68 PHE A N 1
ATOM 491 C CA . PHE A 1 68 ? 9.660 -3.237 -6.526 1.00 88.38 68 PHE A CA 1
ATOM 492 C C . PHE A 1 68 ? 11.133 -3.183 -6.933 1.00 88.38 68 PHE A C 1
ATOM 494 O O . PHE A 1 68 ? 11.830 -4.199 -6.821 1.00 88.38 68 PHE A O 1
ATOM 501 N N . ASP A 1 69 ? 11.600 -2.010 -7.352 1.00 81.69 69 ASP A N 1
ATOM 502 C CA . ASP A 1 69 ? 13.019 -1.744 -7.599 1.00 81.69 69 ASP A CA 1
ATOM 503 C C . ASP A 1 69 ? 13.604 -0.980 -6.412 1.00 81.69 69 ASP A C 1
ATOM 505 O O . ASP A 1 69 ? 13.067 0.026 -5.941 1.00 81.69 69 ASP A O 1
ATOM 509 N N . THR A 1 70 ? 14.692 -1.531 -5.881 1.00 73.75 70 THR A N 1
ATOM 510 C CA . THR A 1 70 ? 15.461 -0.903 -4.801 1.00 73.75 70 THR A CA 1
ATOM 511 C C . THR A 1 70 ? 16.959 -0.866 -5.062 1.00 73.75 70 THR A C 1
ATOM 513 O O . THR A 1 70 ? 17.713 -0.371 -4.219 1.00 73.75 70 THR A O 1
ATOM 516 N N . ALA A 1 71 ? 17.433 -1.380 -6.201 1.00 67.75 71 ALA A N 1
ATOM 517 C CA . ALA A 1 71 ? 18.857 -1.515 -6.462 1.00 67.75 71 ALA A CA 1
ATOM 518 C C . ALA A 1 71 ? 19.224 -1.219 -7.917 1.00 67.75 71 ALA A C 1
ATOM 520 O O . ALA A 1 71 ? 18.636 -1.708 -8.874 1.00 67.75 71 ALA A O 1
ATOM 521 N N . ALA A 1 72 ? 20.343 -0.515 -8.101 1.00 59.38 72 ALA A N 1
ATOM 522 C CA . ALA A 1 72 ? 20.845 -0.259 -9.443 1.00 59.38 72 ALA A CA 1
ATOM 523 C C . ALA A 1 72 ? 21.185 -1.566 -10.186 1.00 59.38 72 ALA A C 1
ATOM 525 O O . ALA A 1 72 ? 22.094 -2.303 -9.792 1.00 59.38 72 ALA A O 1
ATOM 526 N N . GLY A 1 73 ? 20.530 -1.789 -11.327 1.00 55.44 73 GLY A N 1
ATOM 527 C CA . GLY A 1 73 ? 20.802 -2.917 -12.224 1.00 55.44 73 GLY A CA 1
ATOM 528 C C . GLY A 1 73 ? 19.567 -3.726 -12.621 1.00 55.44 73 GLY A C 1
ATOM 529 O O . GLY A 1 73 ? 19.671 -4.517 -13.566 1.00 55.44 7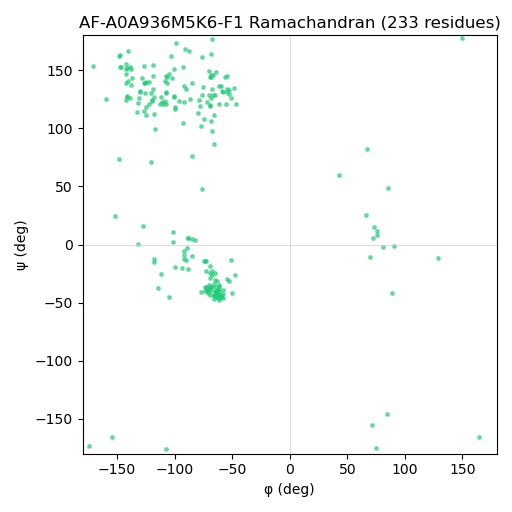3 GLY A O 1
ATOM 530 N N . ALA A 1 74 ? 18.430 -3.509 -11.959 1.00 56.41 74 ALA A N 1
ATOM 531 C CA . ALA A 1 74 ? 17.124 -3.978 -12.397 1.00 56.41 74 ALA A CA 1
ATOM 532 C C . ALA A 1 74 ? 16.656 -3.241 -13.680 1.00 56.41 74 ALA A C 1
ATOM 534 O O . ALA A 1 74 ? 17.268 -2.249 -14.104 1.00 56.41 74 ALA A O 1
ATOM 535 N N . PRO A 1 75 ? 15.649 -3.767 -14.405 1.00 56.31 75 PRO A N 1
ATOM 536 C CA . PRO A 1 75 ? 15.019 -3.036 -15.495 1.00 56.31 75 PRO A CA 1
ATOM 537 C C . PRO A 1 75 ? 14.232 -1.853 -14.927 1.00 56.31 75 PRO A C 1
ATOM 539 O O . PRO A 1 75 ? 13.167 -2.077 -14.391 1.00 56.31 75 PRO A O 1
ATOM 542 N N . GLY A 1 76 ? 14.741 -0.635 -15.100 1.00 62.62 76 GLY A N 1
ATOM 543 C CA . GLY A 1 76 ? 14.146 0.571 -14.525 1.00 62.62 76 GLY A CA 1
ATOM 544 C C . GLY A 1 76 ? 15.121 1.746 -14.555 1.00 62.62 76 GLY A C 1
ATOM 545 O O . GLY A 1 76 ? 16.154 1.696 -15.249 1.00 62.62 76 GLY A O 1
ATOM 546 N N . PHE A 1 77 ? 14.848 2.819 -13.814 1.00 58.59 77 PHE A N 1
ATOM 547 C CA . PHE A 1 77 ? 15.858 3.862 -13.630 1.00 58.59 77 PHE A CA 1
ATOM 548 C C . PHE A 1 77 ? 17.091 3.286 -12.922 1.00 58.59 77 PHE A C 1
ATOM 550 O O . PHE A 1 77 ? 16.998 2.583 -11.932 1.00 58.59 77 PHE A O 1
ATOM 557 N N . LEU A 1 78 ? 18.300 3.630 -13.387 1.00 59.97 78 LEU A N 1
ATOM 558 C CA . LEU A 1 78 ? 19.553 3.221 -12.726 1.00 59.97 78 LEU A CA 1
ATOM 559 C C . LEU A 1 78 ? 19.827 4.054 -11.463 1.00 59.97 78 LEU A C 1
ATOM 561 O O . LEU A 1 78 ? 20.924 4.600 -11.292 1.00 59.97 78 LEU A O 1
ATOM 565 N N . LEU A 1 79 ? 18.821 4.213 -10.614 1.00 60.06 79 LEU A N 1
ATOM 566 C CA . LEU A 1 79 ? 18.918 4.917 -9.353 1.00 60.06 79 LEU A CA 1
ATOM 567 C C . LEU A 1 79 ? 18.902 3.892 -8.229 1.00 60.06 79 LEU A C 1
ATOM 569 O O . LEU A 1 79 ? 18.171 2.917 -8.247 1.00 60.06 79 LEU A O 1
ATOM 573 N N . TRP A 1 80 ? 19.751 4.122 -7.236 1.00 59.19 80 TRP A N 1
ATOM 574 C CA . TRP A 1 80 ? 19.542 3.488 -5.947 1.00 59.19 80 TRP A CA 1
ATOM 575 C C . TRP A 1 80 ? 18.389 4.222 -5.285 1.00 59.19 80 TRP A C 1
ATOM 577 O O . TRP A 1 80 ? 18.573 5.371 -4.869 1.00 59.19 80 TRP A O 1
ATOM 587 N N . GLN A 1 81 ? 17.228 3.582 -5.203 1.00 63.31 81 GLN A N 1
ATOM 588 C CA . GLN A 1 81 ? 16.175 4.053 -4.327 1.00 63.31 81 GLN A CA 1
ATOM 589 C C . GLN A 1 81 ? 15.875 3.020 -3.252 1.00 63.31 81 GLN A C 1
ATOM 591 O O . GLN A 1 81 ? 15.122 2.073 -3.435 1.00 63.31 81 GLN A O 1
ATOM 596 N N . ASP A 1 82 ? 16.438 3.271 -2.078 1.00 64.94 82 ASP A N 1
ATOM 597 C CA . ASP A 1 82 ? 15.993 2.588 -0.880 1.00 64.94 82 ASP A CA 1
ATOM 598 C C . ASP A 1 82 ? 14.577 3.065 -0.528 1.00 64.94 82 ASP A C 1
ATOM 600 O O . ASP A 1 82 ? 14.229 4.238 -0.710 1.00 64.94 82 ASP A O 1
ATOM 604 N N . PHE A 1 83 ? 13.769 2.160 0.026 1.00 77.56 83 PHE A N 1
ATOM 605 C CA . PHE A 1 83 ? 12.505 2.509 0.668 1.00 77.56 83 PHE A CA 1
ATOM 606 C C . PHE A 1 83 ? 12.712 3.704 1.611 1.00 77.56 83 PHE A C 1
ATOM 608 O O . PHE A 1 83 ? 13.498 3.629 2.562 1.00 77.56 83 PHE A O 1
ATOM 615 N N . GLN A 1 84 ? 11.992 4.800 1.369 1.00 79.38 84 GLN A N 1
ATOM 616 C CA . GLN A 1 84 ? 12.137 6.021 2.156 1.00 79.38 84 GLN A CA 1
ATOM 617 C C . GLN A 1 84 ? 10.768 6.569 2.578 1.00 79.38 84 GLN A C 1
ATOM 619 O O . GLN A 1 84 ? 10.019 7.062 1.733 1.00 79.38 84 GLN A O 1
ATOM 624 N N . PRO A 1 85 ? 10.440 6.587 3.882 1.00 76.00 85 PRO A N 1
ATOM 625 C CA . PRO A 1 85 ? 9.298 7.343 4.383 1.00 76.00 85 PRO A CA 1
ATOM 626 C C . PRO A 1 85 ? 9.446 8.842 4.076 1.00 76.00 85 PRO A C 1
ATOM 628 O O . PRO A 1 85 ? 10.514 9.430 4.265 1.00 76.00 85 PRO A O 1
ATOM 631 N N . THR A 1 86 ? 8.371 9.484 3.625 1.00 63.28 86 THR A N 1
ATOM 632 C CA . THR A 1 86 ? 8.343 10.918 3.273 1.00 63.28 86 THR A CA 1
ATOM 633 C C . THR A 1 86 ? 7.381 11.742 4.120 1.00 63.28 86 THR A C 1
ATOM 635 O O . THR A 1 86 ? 7.490 12.969 4.144 1.00 63.28 86 THR A O 1
ATOM 638 N N . GLY A 1 87 ? 6.469 11.098 4.850 1.00 60.34 87 GLY A N 1
ATOM 639 C CA . GLY A 1 87 ? 5.428 11.757 5.635 1.00 60.34 87 GLY A CA 1
ATOM 640 C C . GLY A 1 87 ? 4.688 10.771 6.539 1.00 60.34 87 GLY A C 1
ATOM 641 O O . GLY A 1 87 ? 4.664 9.572 6.280 1.00 60.34 87 GLY A O 1
ATOM 642 N N . GLY A 1 88 ? 4.138 11.279 7.649 1.00 55.56 88 GLY A N 1
ATOM 643 C CA . GLY A 1 88 ? 3.778 10.441 8.795 1.00 55.56 88 GLY A CA 1
ATOM 644 C C . GLY A 1 88 ? 5.059 9.897 9.421 1.00 55.56 88 GLY A C 1
ATOM 645 O O . GLY A 1 88 ? 5.503 8.809 9.082 1.00 55.56 88 GLY A O 1
ATOM 646 N N . THR A 1 89 ? 5.725 10.695 10.265 1.00 55.00 89 THR A N 1
ATOM 647 C CA . THR A 1 89 ? 7.028 10.302 10.826 1.00 55.00 89 THR A CA 1
ATOM 648 C C . THR A 1 89 ? 6.909 8.939 11.504 1.00 55.00 89 THR A C 1
ATOM 650 O O . THR A 1 89 ? 5.886 8.671 12.132 1.00 55.00 89 THR A O 1
ATOM 653 N N . ASP A 1 90 ? 7.945 8.099 11.437 1.00 64.62 90 ASP A N 1
ATOM 654 C CA . ASP A 1 90 ? 7.968 6.779 12.096 1.00 64.62 90 ASP A CA 1
ATOM 655 C C . ASP A 1 90 ? 7.513 6.841 13.565 1.00 64.62 90 ASP A C 1
ATOM 657 O O . ASP A 1 90 ? 6.971 5.889 14.110 1.00 64.62 90 ASP A O 1
ATOM 661 N N . ILE A 1 91 ? 7.679 8.003 14.204 1.00 68.75 91 ILE A N 1
ATOM 662 C CA . ILE A 1 91 ? 7.206 8.312 15.556 1.00 68.75 91 ILE A CA 1
ATOM 663 C C . ILE A 1 91 ? 5.673 8.459 15.631 1.00 68.75 91 ILE A C 1
ATOM 665 O O . ILE A 1 91 ? 5.070 8.003 16.599 1.00 68.75 91 ILE A O 1
ATOM 669 N N . ALA A 1 92 ? 5.037 9.111 14.655 1.00 75.88 92 ALA A N 1
ATOM 670 C CA . ALA A 1 92 ? 3.596 9.369 14.622 1.00 75.88 92 ALA A CA 1
ATOM 671 C C . ALA A 1 92 ? 2.772 8.133 14.224 1.00 75.88 92 ALA A C 1
ATOM 673 O O . ALA A 1 92 ? 1.729 7.880 14.823 1.00 75.88 92 ALA A O 1
ATOM 674 N N . THR A 1 93 ? 3.236 7.362 13.238 1.00 82.56 93 THR A N 1
ATOM 675 C CA . THR A 1 93 ? 2.578 6.119 12.791 1.00 82.56 93 THR A CA 1
ATOM 676 C C . THR A 1 93 ? 3.120 4.884 13.515 1.00 82.56 93 THR A C 1
ATOM 678 O O . THR A 1 93 ? 2.539 3.804 13.448 1.00 82.56 93 THR A O 1
ATOM 681 N N . GLY A 1 94 ? 4.237 5.007 14.234 1.00 85.00 94 GLY A N 1
ATOM 682 C CA . GLY A 1 94 ? 4.912 3.866 14.844 1.00 85.00 94 GLY A CA 1
ATOM 683 C C . GLY A 1 94 ? 5.496 2.901 13.813 1.00 85.00 94 GLY A C 1
ATOM 684 O O . GLY A 1 94 ? 5.588 1.715 14.131 1.00 85.00 94 GLY A O 1
ATOM 685 N N . PHE A 1 95 ? 5.816 3.356 12.595 1.00 88.56 95 PHE A N 1
ATOM 686 C CA . PHE A 1 95 ? 6.428 2.516 11.564 1.00 88.56 95 PHE A CA 1
ATOM 687 C C . PHE A 1 95 ? 7.660 1.796 12.128 1.00 88.56 95 PHE A C 1
ATOM 689 O O . PHE A 1 95 ? 8.536 2.410 12.739 1.00 88.56 95 PHE A O 1
ATOM 696 N N . SER A 1 96 ? 7.678 0.471 11.997 1.00 84.31 96 SER A N 1
ATOM 697 C CA . SER A 1 96 ? 8.632 -0.403 12.684 1.00 84.31 96 SER A CA 1
ATOM 698 C C . SER A 1 96 ? 9.542 -1.180 11.741 1.00 84.31 96 SER A C 1
ATOM 700 O O . SER A 1 96 ? 10.558 -1.713 12.190 1.00 84.31 96 SER A O 1
ATOM 702 N N . GLY A 1 97 ? 9.228 -1.203 10.444 1.00 81.62 97 GLY A N 1
ATOM 703 C CA . GLY A 1 97 ? 10.113 -1.732 9.416 1.00 81.62 97 GLY A CA 1
ATOM 704 C C . GLY A 1 97 ? 9.387 -2.325 8.216 1.00 81.62 97 GLY A C 1
ATOM 705 O O . GLY A 1 97 ? 8.158 -2.414 8.170 1.00 81.62 97 GLY A O 1
ATOM 706 N N . VAL A 1 98 ? 10.197 -2.757 7.252 1.00 83.69 98 VAL A N 1
ATOM 707 C CA . VAL A 1 98 ? 9.767 -3.400 6.009 1.00 83.69 98 VAL A CA 1
ATOM 708 C C . VAL A 1 98 ? 10.096 -4.895 6.039 1.00 83.69 98 VAL A C 1
ATOM 710 O O . VAL A 1 98 ? 11.132 -5.276 6.585 1.00 83.69 98 VAL A O 1
ATOM 713 N N . ASN A 1 99 ? 9.243 -5.735 5.440 1.00 73.19 99 ASN A N 1
ATOM 714 C CA . ASN A 1 99 ? 9.467 -7.164 5.178 1.00 73.19 99 ASN A CA 1
ATOM 715 C C . ASN A 1 99 ? 10.115 -7.895 6.362 1.00 73.19 99 ASN A C 1
ATOM 717 O O . ASN A 1 99 ? 11.230 -8.423 6.283 1.00 73.19 99 ASN A O 1
ATOM 721 N N . LEU A 1 100 ? 9.425 -7.879 7.505 1.00 61.19 100 LEU A N 1
ATOM 722 C CA . LEU A 1 100 ? 9.910 -8.527 8.720 1.00 61.19 100 LEU A CA 1
ATOM 723 C C . LEU A 1 100 ? 10.137 -10.035 8.475 1.00 61.19 100 LEU A C 1
ATOM 725 O O . LEU A 1 100 ? 9.254 -10.697 7.930 1.00 61.19 100 LEU A O 1
ATOM 729 N N . PRO A 1 101 ? 11.295 -10.600 8.882 1.00 50.19 101 PRO A N 1
ATOM 730 C CA . PRO A 1 101 ? 12.311 -10.023 9.769 1.00 50.19 101 PRO A CA 1
ATOM 731 C C . PRO A 1 101 ? 13.559 -9.459 9.053 1.00 50.19 101 PRO A C 1
ATOM 733 O O . PRO A 1 101 ? 14.555 -9.198 9.723 1.00 50.19 101 PRO A O 1
ATOM 736 N N . LEU A 1 102 ? 13.562 -9.314 7.722 1.00 51.78 102 LEU A N 1
ATOM 737 C CA . LEU A 1 102 ? 14.776 -8.984 6.955 1.00 51.78 102 LEU A CA 1
ATOM 738 C C . LEU A 1 102 ? 15.021 -7.479 6.762 1.00 51.78 102 LEU A C 1
ATOM 740 O O . LEU A 1 102 ? 16.136 -7.102 6.414 1.00 51.78 102 LEU A O 1
ATOM 744 N N . GLY A 1 103 ? 14.037 -6.618 7.044 1.00 59.62 103 GLY A N 1
ATOM 745 C CA . GLY A 1 103 ? 14.248 -5.172 7.199 1.00 59.62 103 GLY A CA 1
ATOM 746 C C . GLY A 1 103 ? 14.534 -4.394 5.910 1.00 59.62 103 GLY A C 1
ATOM 747 O O . GLY A 1 103 ? 14.823 -3.205 5.995 1.00 59.62 103 GLY A O 1
ATOM 748 N N . LEU A 1 104 ? 14.460 -5.036 4.741 1.00 65.12 104 LEU A N 1
ATOM 749 C CA . LEU A 1 104 ? 14.667 -4.433 3.422 1.00 65.12 104 LEU A CA 1
ATOM 750 C C . LEU A 1 104 ? 13.633 -4.976 2.432 1.00 65.12 104 LEU A C 1
ATOM 752 O O . LEU A 1 104 ? 13.158 -6.106 2.574 1.00 65.12 104 LEU A O 1
ATOM 756 N N . VAL A 1 105 ? 13.309 -4.190 1.407 1.00 72.50 105 VAL A N 1
ATOM 757 C CA . VAL A 1 105 ? 12.630 -4.706 0.214 1.00 72.50 105 VAL A CA 1
ATOM 758 C C . VAL A 1 105 ? 13.679 -5.410 -0.633 1.00 72.50 105 VAL A C 1
ATOM 760 O O . VAL A 1 105 ? 14.661 -4.772 -0.995 1.00 72.50 105 VAL A O 1
ATOM 763 N N . PRO A 1 106 ? 13.555 -6.719 -0.906 1.00 73.56 106 PRO A N 1
ATOM 764 C CA . PRO A 1 106 ? 14.425 -7.348 -1.883 1.00 73.56 106 PRO A CA 1
ATOM 765 C C . PRO A 1 106 ? 14.144 -6.742 -3.257 1.00 73.56 106 PRO A C 1
ATOM 767 O O . PRO A 1 106 ? 12.991 -6.715 -3.685 1.00 73.56 106 PRO A O 1
ATOM 770 N N . ASP A 1 107 ? 15.190 -6.293 -3.939 1.00 79.25 107 ASP A N 1
ATOM 771 C CA . ASP A 1 107 ? 15.110 -5.872 -5.334 1.00 79.25 107 ASP A CA 1
ATOM 772 C C . ASP A 1 107 ? 14.469 -6.963 -6.214 1.00 79.25 107 ASP A C 1
ATOM 774 O O . ASP A 1 107 ? 14.791 -8.153 -6.081 1.00 79.25 107 ASP A O 1
ATOM 778 N N . GLY A 1 108 ? 13.517 -6.572 -7.064 1.00 80.75 108 GLY A N 1
ATOM 779 C CA . GLY A 1 108 ? 12.728 -7.488 -7.889 1.00 80.75 108 GLY A CA 1
ATOM 780 C C . GLY A 1 108 ? 11.627 -8.252 -7.137 1.00 80.75 108 GLY A C 1
ATOM 781 O O . GLY A 1 108 ? 11.024 -9.169 -7.703 1.00 80.75 108 GLY A O 1
ATOM 782 N N . SER A 1 109 ? 11.357 -7.928 -5.866 1.00 86.56 109 SER A N 1
ATOM 783 C CA . SER A 1 109 ? 10.245 -8.521 -5.113 1.00 86.56 109 SER A CA 1
ATOM 784 C C . SER A 1 109 ? 8.901 -8.048 -5.659 1.00 86.56 109 SER A C 1
ATOM 786 O O . SER A 1 109 ? 8.733 -6.880 -5.990 1.00 86.56 109 SER A O 1
ATOM 788 N N . THR A 1 110 ? 7.902 -8.927 -5.665 1.00 91.19 110 THR A N 1
ATOM 789 C CA . THR A 1 110 ? 6.506 -8.536 -5.918 1.00 91.19 110 THR A CA 1
ATOM 790 C C . THR A 1 110 ? 5.754 -8.208 -4.631 1.00 91.19 110 THR A C 1
ATOM 792 O O . THR A 1 110 ? 4.630 -7.728 -4.688 1.00 91.19 110 THR A O 1
ATOM 795 N N . LEU A 1 111 ? 6.346 -8.486 -3.466 1.00 90.94 111 LEU A N 1
ATOM 796 C CA . LEU A 1 111 ? 5.697 -8.361 -2.166 1.00 90.94 111 LEU A CA 1
ATOM 797 C C . LEU A 1 111 ? 6.425 -7.349 -1.277 1.00 90.94 111 LEU A C 1
ATOM 799 O O . LEU A 1 111 ? 7.653 -7.399 -1.123 1.00 90.94 111 LEU A O 1
ATOM 803 N N . LEU A 1 112 ? 5.640 -6.479 -0.651 1.00 91.31 112 LEU A N 1
ATOM 804 C CA . LEU A 1 112 ? 6.076 -5.492 0.327 1.00 91.31 112 LEU A CA 1
ATOM 805 C C . LEU A 1 112 ? 5.167 -5.558 1.551 1.00 91.31 112 LEU A C 1
ATOM 807 O O . LEU A 1 112 ? 3.973 -5.322 1.434 1.00 91.31 112 LEU A O 1
ATOM 811 N N . ALA A 1 113 ? 5.731 -5.808 2.728 1.00 91.75 113 ALA A N 1
ATOM 812 C CA . ALA A 1 113 ? 5.032 -5.712 4.003 1.00 91.75 113 ALA A CA 1
ATOM 813 C C . ALA A 1 113 ? 5.583 -4.544 4.831 1.00 91.75 113 ALA A C 1
ATOM 815 O O . ALA A 1 113 ? 6.784 -4.475 5.091 1.00 91.75 113 ALA A O 1
ATOM 816 N N . LEU A 1 114 ? 4.710 -3.651 5.282 1.00 91.19 114 LEU A N 1
ATOM 817 C CA . LEU A 1 114 ? 5.010 -2.498 6.126 1.00 91.19 114 LEU A CA 1
ATOM 818 C C . LEU A 1 114 ? 4.436 -2.750 7.515 1.00 91.19 114 LEU A C 1
ATOM 820 O O . LEU A 1 114 ? 3.231 -2.954 7.642 1.00 91.19 114 LEU A O 1
ATOM 824 N N . ALA A 1 115 ? 5.275 -2.740 8.547 1.00 91.00 115 ALA A N 1
ATOM 825 C CA . ALA A 1 115 ? 4.848 -2.979 9.920 1.00 91.00 115 ALA A CA 1
ATOM 826 C C . ALA A 1 115 ? 4.741 -1.673 10.719 1.00 91.00 115 ALA A C 1
ATOM 828 O O . ALA A 1 115 ? 5.557 -0.760 10.578 1.00 91.00 115 ALA A O 1
ATOM 829 N N . PHE A 1 116 ? 3.744 -1.611 11.598 1.00 91.44 116 PHE A N 1
ATOM 830 C CA . PHE A 1 116 ? 3.409 -0.446 12.404 1.00 91.44 116 PHE A CA 1
ATOM 831 C C . PHE A 1 116 ? 3.082 -0.860 13.842 1.00 91.44 116 PHE A C 1
ATOM 833 O O . PHE A 1 116 ? 2.367 -1.828 14.096 1.00 91.44 116 PHE A O 1
ATOM 840 N N . ASN A 1 117 ? 3.586 -0.091 14.804 1.00 88.31 117 ASN A N 1
ATOM 841 C CA . ASN A 1 117 ? 3.370 -0.311 16.233 1.00 88.31 117 ASN A CA 1
ATOM 842 C C . ASN A 1 117 ? 2.282 0.599 16.824 1.00 88.31 117 ASN A C 1
ATOM 844 O O . ASN A 1 117 ? 1.797 0.325 17.922 1.00 88.31 117 ASN A O 1
ATOM 848 N N . ALA A 1 118 ? 1.939 1.706 16.154 1.00 85.06 118 ALA A N 1
ATOM 849 C CA . ALA A 1 118 ? 1.073 2.743 16.720 1.00 85.06 118 ALA A CA 1
ATOM 850 C C . ALA A 1 118 ? 0.257 3.520 15.669 1.00 85.06 118 ALA A C 1
ATOM 852 O O . ALA A 1 118 ? -0.128 4.664 15.920 1.00 85.06 118 ALA A O 1
ATOM 853 N N . PHE A 1 119 ? -0.015 2.939 14.495 1.00 92.06 119 PHE A N 1
ATOM 854 C CA . PHE A 1 119 ? -0.677 3.678 13.423 1.00 92.06 119 PHE A CA 1
ATOM 855 C C . PHE A 1 119 ? -2.178 3.790 13.712 1.00 92.06 119 PHE A C 1
ATOM 857 O O . PHE A 1 119 ? -2.949 2.854 13.516 1.00 92.06 119 PHE A O 1
ATOM 864 N N . THR A 1 120 ? -2.584 4.964 14.195 1.00 91.81 120 THR A N 1
ATOM 865 C CA . THR A 1 120 ? -3.982 5.331 14.460 1.00 91.81 120 THR A CA 1
ATOM 866 C C . THR A 1 120 ? -4.537 6.258 13.371 1.00 91.81 120 THR A C 1
ATOM 868 O O . THR A 1 120 ? -3.755 6.947 12.711 1.00 91.81 120 THR A O 1
ATOM 871 N N . PRO A 1 121 ? -5.872 6.403 13.246 1.00 83.38 121 PRO A N 1
ATOM 872 C CA . PRO A 1 121 ? -6.478 7.385 12.339 1.00 83.38 121 PRO A CA 1
ATOM 873 C C . PRO A 1 121 ? -5.987 8.828 12.546 1.00 83.38 121 PRO A C 1
ATOM 875 O O . PRO A 1 121 ? -5.957 9.627 11.614 1.00 83.38 121 PRO A O 1
ATOM 878 N N . ALA A 1 122 ? -5.604 9.183 13.778 1.00 85.31 122 ALA A N 1
ATOM 879 C CA . ALA A 1 122 ? -5.152 10.530 14.122 1.00 85.31 122 ALA A CA 1
ATOM 880 C C . ALA A 1 122 ? -3.736 10.851 13.609 1.00 85.31 122 ALA A C 1
ATOM 882 O O . ALA A 1 122 ? -3.356 12.021 13.593 1.00 85.31 122 ALA A O 1
ATOM 883 N N . ALA A 1 123 ? -2.963 9.841 13.192 1.00 85.19 123 ALA A N 1
ATOM 884 C CA . ALA A 1 123 ? -1.612 10.031 12.667 1.00 85.19 123 ALA A CA 1
ATOM 885 C C . ALA A 1 123 ? -1.595 10.657 11.257 1.00 85.19 123 ALA A C 1
ATOM 887 O O . ALA A 1 123 ? -0.552 11.148 10.827 1.00 85.19 123 ALA A O 1
ATOM 888 N N . GLY A 1 124 ? -2.740 10.685 10.561 1.00 86.50 124 GLY A N 1
ATOM 889 C CA . GLY A 1 124 ? -2.808 11.050 9.145 1.00 86.50 124 GLY A CA 1
ATOM 890 C C . GLY A 1 124 ? -2.281 9.930 8.237 1.00 86.50 124 GLY A C 1
ATOM 891 O O . GLY A 1 124 ? -1.989 8.840 8.724 1.00 86.50 124 GLY A O 1
ATOM 892 N N . PRO A 1 125 ? -2.192 10.153 6.915 1.00 89.56 125 PRO A N 1
ATOM 893 C CA . PRO A 1 125 ? -1.678 9.138 6.003 1.00 89.56 125 PRO A CA 1
ATOM 894 C C . PRO A 1 125 ? -0.178 8.891 6.222 1.00 89.56 125 PRO A C 1
ATOM 896 O O . PRO A 1 125 ? 0.586 9.824 6.479 1.00 89.56 125 PRO A O 1
ATOM 899 N N . PHE A 1 126 ? 0.239 7.636 6.072 1.00 91.88 126 PHE A N 1
ATOM 900 C CA . PHE A 1 126 ? 1.643 7.258 5.951 1.00 91.88 126 PHE A CA 1
ATOM 901 C C . PHE A 1 126 ? 2.049 7.358 4.484 1.00 91.88 126 PHE A C 1
ATOM 903 O O . PHE A 1 126 ? 1.400 6.749 3.629 1.00 91.88 126 PHE A O 1
ATOM 910 N N . THR A 1 127 ? 3.105 8.114 4.194 1.00 90.06 127 THR A N 1
ATOM 911 C CA . THR A 1 127 ? 3.607 8.282 2.829 1.00 90.06 127 THR A CA 1
ATOM 912 C C . THR A 1 127 ? 5.058 7.851 2.732 1.00 90.06 127 THR A C 1
ATOM 914 O O . THR A 1 127 ? 5.872 8.139 3.615 1.00 90.06 127 THR A O 1
ATOM 917 N N . PHE A 1 128 ? 5.396 7.173 1.644 1.00 87.94 128 PHE A N 1
ATOM 918 C CA . PHE A 1 128 ? 6.746 6.694 1.375 1.00 87.94 128 PHE A CA 1
ATOM 919 C C . PHE A 1 128 ? 7.030 6.710 -0.124 1.00 87.94 128 PHE A C 1
ATOM 921 O O . PHE A 1 128 ? 6.113 6.808 -0.941 1.00 87.94 128 PHE A O 1
ATOM 928 N N . LEU A 1 129 ? 8.310 6.641 -0.467 1.00 86.62 129 LEU A N 1
ATOM 929 C CA . LEU A 1 129 ? 8.776 6.454 -1.830 1.00 86.62 129 LEU A CA 1
ATOM 930 C C . LEU A 1 129 ? 9.318 5.042 -1.980 1.00 86.62 129 LEU A C 1
ATOM 932 O O . LEU A 1 129 ? 10.104 4.581 -1.144 1.00 86.62 129 LEU A O 1
ATOM 936 N N . LEU A 1 130 ? 8.873 4.385 -3.040 1.00 86.50 130 LEU A N 1
ATOM 937 C CA . LEU A 1 130 ? 9.382 3.107 -3.491 1.00 86.50 130 LEU A CA 1
ATOM 938 C C . LEU A 1 130 ? 9.013 2.937 -4.960 1.00 86.50 130 LEU A C 1
ATOM 940 O O . LEU A 1 130 ? 7.831 3.035 -5.314 1.00 86.50 130 LEU A O 1
ATOM 944 N N . ASP A 1 131 ? 10.028 2.681 -5.772 1.00 86.25 131 ASP A N 1
ATOM 945 C CA . ASP A 1 131 ? 9.858 2.486 -7.200 1.00 86.25 131 ASP A CA 1
ATOM 946 C C . ASP A 1 131 ? 9.150 1.157 -7.508 1.00 86.25 131 ASP A C 1
ATOM 948 O O . ASP A 1 131 ? 9.252 0.175 -6.759 1.00 86.25 131 ASP A O 1
ATOM 952 N N . VAL A 1 132 ? 8.396 1.154 -8.602 1.00 88.88 132 VAL A N 1
A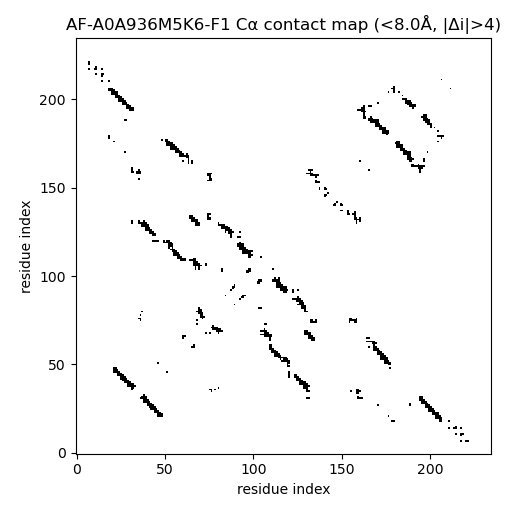TOM 953 C CA . VAL A 1 132 ? 7.773 -0.031 -9.180 1.00 88.88 132 VAL A CA 1
ATOM 954 C C . VAL A 1 132 ? 8.102 -0.040 -10.654 1.00 88.88 132 VAL A C 1
ATOM 956 O O . VAL A 1 132 ? 7.756 0.896 -11.367 1.00 88.88 132 VAL A O 1
ATOM 959 N N . ASP A 1 133 ? 8.655 -1.151 -11.106 1.00 87.00 133 ASP A N 1
ATOM 960 C CA . ASP A 1 133 ? 9.034 -1.347 -12.489 1.00 87.00 133 ASP A CA 1
ATOM 961 C C . ASP A 1 133 ? 8.273 -2.517 -13.115 1.00 87.00 133 ASP A C 1
ATOM 963 O O . ASP A 1 133 ? 7.843 -3.481 -12.464 1.00 87.00 133 ASP A O 1
ATOM 967 N N . GLY A 1 134 ? 8.144 -2.439 -14.433 1.00 86.12 134 GLY A N 1
ATOM 968 C CA . GLY A 1 134 ? 7.739 -3.533 -15.293 1.00 86.12 134 GLY A CA 1
ATOM 969 C C . GLY A 1 134 ? 8.923 -4.233 -15.968 1.00 86.12 134 GLY A C 1
ATOM 970 O O . GLY A 1 134 ? 10.081 -3.816 -15.905 1.00 86.12 134 GLY A O 1
ATOM 971 N N . PRO A 1 135 ? 8.669 -5.338 -16.679 1.00 80.62 135 PRO A N 1
ATOM 972 C CA . PRO A 1 135 ? 9.707 -6.011 -17.445 1.00 80.62 135 PRO A CA 1
ATOM 973 C C . PRO A 1 135 ? 10.145 -5.170 -18.657 1.00 80.62 135 PRO A C 1
ATOM 975 O O . PRO A 1 135 ? 9.373 -4.949 -19.592 1.00 80.62 135 PRO A O 1
ATOM 978 N N . ALA A 1 136 ? 11.423 -4.786 -18.725 1.00 78.44 136 ALA A N 1
ATOM 979 C CA . ALA A 1 136 ? 11.951 -4.107 -19.911 1.00 78.44 136 ALA A CA 1
ATOM 980 C C . ALA A 1 136 ? 12.018 -5.039 -21.137 1.00 78.44 136 ALA A C 1
ATOM 982 O O . ALA A 1 136 ? 12.668 -6.092 -21.132 1.00 78.44 136 ALA A O 1
ATOM 983 N N . ASN A 1 137 ? 11.406 -4.616 -22.248 1.00 79.62 137 ASN A N 1
ATOM 984 C CA . ASN A 1 137 ? 11.460 -5.341 -23.516 1.00 79.62 137 ASN A CA 1
ATOM 985 C C . ASN A 1 137 ? 12.609 -4.847 -24.412 1.00 79.62 137 ASN A C 1
ATOM 987 O O . ASN A 1 137 ? 12.507 -3.823 -25.088 1.00 79.62 137 ASN A O 1
ATOM 991 N N . TYR A 1 138 ? 13.688 -5.628 -24.490 1.00 83.50 138 TYR A N 1
ATOM 992 C CA . TYR A 1 138 ? 14.853 -5.313 -25.330 1.00 83.50 138 TYR A CA 1
ATOM 993 C C . TYR A 1 138 ? 14.774 -5.841 -26.769 1.00 83.50 138 TYR A C 1
ATOM 995 O O . TYR A 1 138 ? 15.765 -5.759 -27.508 1.00 83.50 138 TYR A O 1
ATOM 1003 N N . ALA A 1 139 ? 13.644 -6.419 -27.183 1.00 85.06 139 ALA A N 1
ATOM 1004 C CA . ALA A 1 139 ? 13.484 -6.921 -28.540 1.00 85.06 139 ALA A CA 1
ATOM 1005 C C . ALA A 1 139 ? 13.698 -5.793 -29.563 1.00 85.06 139 ALA A C 1
ATOM 1007 O O . ALA A 1 139 ? 13.153 -4.696 -29.446 1.00 85.06 139 ALA A O 1
ATOM 1008 N N . GLY A 1 140 ? 14.524 -6.068 -30.573 1.00 85.88 140 GLY A N 1
ATOM 1009 C CA . GLY A 1 140 ? 14.855 -5.097 -31.616 1.00 85.88 140 GLY A CA 1
ATOM 1010 C C . GLY A 1 140 ? 15.932 -4.074 -31.240 1.00 85.88 140 GLY A C 1
ATOM 1011 O O . GLY A 1 140 ? 16.323 -3.293 -32.105 1.00 85.88 140 GLY A O 1
ATOM 1012 N N . CYS A 1 141 ? 16.473 -4.089 -30.014 1.00 88.31 141 CYS A N 1
ATOM 1013 C CA . CYS A 1 141 ? 17.633 -3.257 -29.707 1.00 88.31 141 CYS A CA 1
ATOM 1014 C C . CYS A 1 141 ? 18.892 -3.784 -30.427 1.00 88.31 141 CYS A C 1
ATOM 1016 O O . CYS A 1 141 ? 19.216 -4.970 -30.295 1.00 88.31 141 CYS A O 1
ATOM 1018 N N . PRO A 1 142 ? 19.629 -2.928 -31.167 1.00 90.25 142 PRO A N 1
ATOM 1019 C CA . PRO A 1 142 ? 20.861 -3.329 -31.841 1.00 90.25 142 PRO A CA 1
ATOM 1020 C C . PRO A 1 142 ? 21.972 -3.665 -30.832 1.00 90.25 142 PRO A C 1
ATOM 1022 O O . PRO A 1 142 ? 21.802 -3.549 -29.619 1.00 90.25 142 PRO A O 1
ATOM 1025 N N . THR A 1 143 ? 23.132 -4.107 -31.314 1.00 89.31 143 THR A N 1
ATOM 1026 C CA . THR A 1 143 ? 24.332 -4.282 -30.479 1.00 89.31 143 THR A CA 1
ATOM 1027 C C . THR A 1 143 ? 25.188 -3.008 -30.466 1.00 89.31 143 THR A C 1
ATOM 1029 O O . THR A 1 143 ? 24.966 -2.072 -31.237 1.00 89.31 143 THR A O 1
ATOM 1032 N N . GLY A 1 144 ? 26.175 -2.948 -29.567 1.00 86.62 144 GLY A N 1
ATOM 1033 C CA . GLY A 1 144 ? 27.092 -1.808 -29.458 1.00 86.62 144 GLY A CA 1
ATOM 1034 C C . GLY A 1 144 ? 26.438 -0.550 -28.877 1.00 86.62 144 GLY A C 1
ATOM 1035 O O . GLY A 1 144 ? 25.456 -0.629 -28.143 1.00 86.62 144 GLY A O 1
ATOM 1036 N N . PHE A 1 145 ? 26.990 0.622 -29.199 1.00 84.19 145 PHE A N 1
ATOM 1037 C CA . PHE A 1 145 ? 26.580 1.903 -28.607 1.00 84.19 145 PHE A CA 1
ATOM 1038 C C . PHE A 1 145 ? 25.099 2.245 -28.847 1.00 84.19 145 PHE A C 1
ATOM 1040 O O . PHE A 1 145 ? 24.392 2.600 -27.910 1.00 84.19 145 PHE A O 1
ATOM 1047 N N . LEU A 1 146 ? 24.596 2.062 -30.074 1.00 85.50 146 LEU A N 1
ATOM 1048 C CA . LEU A 1 146 ? 23.170 2.264 -30.379 1.00 85.50 146 LEU A CA 1
ATOM 1049 C C . LEU A 1 146 ? 22.275 1.279 -29.613 1.00 85.50 146 LEU A C 1
ATOM 1051 O O . LEU A 1 146 ? 21.155 1.613 -29.236 1.00 85.50 146 LEU A O 1
ATOM 1055 N N . GLY A 1 147 ? 22.787 0.076 -29.350 1.00 86.25 147 GLY A N 1
ATOM 1056 C CA . GLY A 1 147 ? 22.137 -0.912 -28.500 1.00 86.25 147 GLY A CA 1
ATOM 1057 C C . GLY A 1 147 ? 22.014 -0.467 -27.054 1.00 86.25 147 GLY A C 1
ATOM 1058 O O . GLY A 1 147 ? 20.955 -0.622 -26.454 1.00 86.25 147 GLY A O 1
ATOM 1059 N N . ALA A 1 148 ? 23.083 0.116 -26.513 1.00 82.88 148 ALA A N 1
ATOM 1060 C CA . ALA A 1 148 ? 23.093 0.666 -25.164 1.00 82.88 148 ALA A CA 1
ATOM 1061 C C . ALA A 1 148 ? 22.080 1.813 -25.016 1.00 82.88 148 ALA A C 1
ATOM 1063 O O . ALA A 1 148 ? 21.321 1.820 -24.053 1.00 82.88 148 ALA A O 1
ATOM 1064 N N . LEU A 1 149 ? 21.995 2.717 -26.001 1.00 83.25 149 LEU A N 1
ATOM 1065 C CA . LEU A 1 149 ? 20.995 3.792 -26.005 1.00 83.25 149 LEU A CA 1
ATOM 1066 C C . LEU A 1 149 ? 19.557 3.258 -26.095 1.00 83.25 149 LEU A C 1
ATOM 1068 O O . LEU A 1 149 ? 18.684 3.733 -25.377 1.00 83.25 149 LEU A O 1
ATOM 1072 N N . CYS A 1 150 ? 19.313 2.248 -26.936 1.00 84.75 150 CYS A N 1
ATOM 1073 C CA . CYS A 1 150 ? 18.000 1.605 -27.036 1.00 84.75 150 CYS A CA 1
ATOM 1074 C C . CYS A 1 150 ? 17.575 0.961 -25.711 1.00 84.75 150 CYS A C 1
ATOM 1076 O O . CYS A 1 150 ? 16.461 1.184 -25.248 1.00 84.75 150 CYS A O 1
ATOM 1078 N N . ARG A 1 151 ? 18.470 0.192 -25.077 1.00 82.38 151 ARG A N 1
ATOM 1079 C CA . ARG A 1 151 ? 18.197 -0.461 -23.787 1.00 82.38 151 ARG A CA 1
ATOM 1080 C C . ARG A 1 151 ? 17.961 0.552 -22.673 1.00 82.38 151 ARG A C 1
ATOM 1082 O O . ARG A 1 151 ? 17.047 0.352 -21.890 1.00 82.38 151 ARG A O 1
ATOM 1089 N N . ALA A 1 152 ? 18.726 1.645 -22.653 1.00 79.19 152 ALA A N 1
ATOM 1090 C CA . ALA A 1 152 ? 18.487 2.740 -21.721 1.00 79.19 152 ALA A CA 1
ATOM 1091 C C . ALA A 1 152 ? 17.070 3.311 -21.890 1.00 79.19 152 ALA A C 1
ATOM 1093 O O . ALA A 1 152 ? 16.361 3.436 -20.904 1.00 79.19 152 ALA A O 1
ATOM 1094 N N . GLY A 1 153 ? 16.618 3.559 -23.126 1.00 78.69 153 GLY A N 1
ATOM 1095 C CA . GLY A 1 153 ? 15.239 3.988 -23.387 1.00 78.69 153 GLY A CA 1
ATOM 1096 C C . GLY A 1 153 ? 14.185 2.986 -22.902 1.00 78.69 153 GLY A C 1
ATOM 1097 O O . GLY A 1 153 ? 13.228 3.377 -22.251 1.00 78.69 153 GLY A O 1
ATOM 1098 N N . ARG A 1 154 ? 14.395 1.685 -23.143 1.00 81.56 154 ARG A N 1
ATOM 1099 C CA . ARG A 1 154 ? 13.473 0.625 -22.689 1.00 81.56 154 ARG A CA 1
ATOM 1100 C C . ARG A 1 154 ? 13.373 0.495 -21.176 1.00 81.56 154 ARG A C 1
ATOM 1102 O O . ARG A 1 154 ? 12.325 0.104 -20.686 1.00 81.56 154 ARG A O 1
ATOM 1109 N N . ASN A 1 155 ? 14.446 0.810 -20.464 1.00 77.31 155 ASN A N 1
ATOM 1110 C CA . ASN A 1 155 ? 14.443 0.830 -19.008 1.00 77.31 155 ASN A CA 1
ATOM 1111 C C . ASN A 1 155 ? 13.679 2.036 -18.456 1.00 77.31 155 ASN A C 1
ATOM 1113 O O . ASN A 1 155 ? 12.969 1.897 -17.473 1.00 77.31 155 ASN A O 1
ATOM 1117 N N . LEU A 1 156 ? 13.769 3.193 -19.121 1.00 74.94 156 LEU A N 1
ATOM 1118 C CA . LEU A 1 156 ? 12.951 4.356 -18.768 1.00 74.94 156 LEU A CA 1
ATOM 1119 C C . LEU A 1 156 ? 11.459 4.069 -18.982 1.00 74.94 156 LEU A C 1
ATOM 1121 O O . LEU A 1 156 ? 10.653 4.409 -18.125 1.00 74.94 156 LEU A O 1
ATOM 1125 N N . ASP A 1 157 ? 11.106 3.415 -20.096 1.00 76.19 157 ASP A N 1
ATOM 1126 C CA . ASP A 1 157 ? 9.724 2.991 -20.365 1.00 76.19 157 ASP A CA 1
ATOM 1127 C C . ASP A 1 157 ? 9.224 2.008 -19.292 1.00 76.19 157 ASP A C 1
ATOM 1129 O O . ASP A 1 157 ? 8.085 2.108 -18.858 1.00 76.19 157 ASP A O 1
ATOM 1133 N N . ALA A 1 158 ? 10.073 1.068 -18.864 1.00 81.94 158 ALA A N 1
ATOM 1134 C CA . ALA A 1 158 ? 9.724 0.050 -17.875 1.00 81.94 158 ALA A CA 1
ATOM 1135 C C . ALA A 1 158 ? 9.507 0.607 -16.460 1.00 81.94 158 ALA A C 1
ATOM 1137 O O . ALA A 1 158 ? 8.778 -0.009 -15.691 1.00 81.94 158 ALA A O 1
ATOM 1138 N N . SER A 1 159 ? 10.105 1.755 -16.142 1.00 80.81 159 SER A N 1
ATOM 1139 C CA . SER A 1 159 ? 9.963 2.408 -14.835 1.00 80.81 159 SER A CA 1
ATOM 1140 C C . SER A 1 159 ? 8.783 3.359 -14.749 1.00 80.81 159 SER A C 1
ATOM 1142 O O . SER A 1 159 ? 8.261 3.654 -13.678 1.00 80.81 159 SER A O 1
ATOM 1144 N N . LEU A 1 160 ? 8.289 3.828 -15.891 1.00 86.81 160 LEU A N 1
ATOM 1145 C CA . LEU A 1 160 ? 7.092 4.648 -15.914 1.00 86.81 160 LEU A CA 1
ATOM 1146 C C . LEU A 1 160 ? 5.838 3.763 -15.929 1.00 86.81 160 LEU A C 1
ATOM 1148 O O . LEU A 1 160 ? 5.178 3.620 -16.956 1.00 86.81 160 LEU A O 1
ATOM 1152 N N . VAL A 1 161 ? 5.508 3.198 -14.769 1.00 89.25 161 VAL A N 1
ATOM 1153 C CA . VAL A 1 161 ? 4.328 2.344 -14.594 1.00 89.25 161 VAL A CA 1
ATOM 1154 C C . VAL A 1 161 ? 3.045 3.164 -14.692 1.00 89.25 161 VAL A C 1
ATOM 1156 O O . VAL A 1 161 ? 2.796 4.088 -13.911 1.00 89.25 161 VAL A O 1
ATOM 1159 N N . THR A 1 162 ? 2.208 2.811 -15.657 1.00 90.31 162 THR A N 1
ATOM 1160 C CA . THR A 1 162 ? 0.870 3.378 -15.838 1.00 90.31 162 THR A CA 1
ATOM 1161 C C . THR A 1 162 ? -0.120 2.820 -14.818 1.00 90.31 162 THR A C 1
ATOM 1163 O O . THR A 1 162 ? 0.070 1.759 -14.216 1.00 90.31 162 THR A O 1
ATOM 1166 N N . SER A 1 163 ? -1.231 3.525 -14.636 1.00 90.44 163 SER A N 1
ATOM 1167 C CA . SER A 1 163 ? -2.336 3.046 -13.802 1.00 90.44 163 SER A CA 1
ATOM 1168 C C . SER A 1 163 ? -2.952 1.743 -14.315 1.00 90.44 163 SER A C 1
ATOM 1170 O O . SER A 1 163 ? -3.317 0.894 -13.505 1.00 90.44 163 SER A O 1
ATOM 1172 N N . ASP A 1 164 ? -3.021 1.564 -15.636 1.00 93.00 164 ASP A N 1
ATOM 1173 C CA . ASP A 1 164 ? -3.490 0.333 -16.277 1.00 93.00 164 ASP A CA 1
ATOM 1174 C C . ASP A 1 164 ? -2.545 -0.849 -15.993 1.00 93.00 164 ASP A C 1
ATOM 1176 O O . ASP A 1 164 ? -3.003 -1.981 -15.845 1.00 93.00 164 ASP A O 1
ATOM 1180 N N . GLU A 1 165 ? -1.234 -0.606 -15.888 1.00 92.88 165 GLU A N 1
ATOM 1181 C CA . GLU A 1 165 ? -0.241 -1.646 -15.587 1.00 92.88 165 GLU A CA 1
ATOM 1182 C C . GLU A 1 165 ? -0.277 -2.092 -14.125 1.00 92.88 165 GLU A C 1
ATOM 1184 O O . GLU A 1 165 ? -0.159 -3.285 -13.853 1.00 92.88 165 GLU A O 1
ATOM 1189 N N . ILE A 1 166 ? -0.455 -1.168 -13.174 1.00 93.81 166 ILE A N 1
ATOM 1190 C CA . ILE A 1 166 ? -0.530 -1.513 -11.743 1.00 93.81 166 ILE A CA 1
ATOM 1191 C C . ILE A 1 166 ? -1.942 -1.921 -11.291 1.00 93.81 166 ILE A C 1
ATOM 1193 O O . ILE A 1 166 ? -2.125 -2.415 -10.172 1.00 93.81 166 ILE A O 1
ATOM 1197 N N . GLN A 1 167 ? -2.955 -1.734 -12.140 1.00 95.31 167 GLN A N 1
ATOM 1198 C CA . GLN A 1 167 ? -4.324 -2.128 -11.836 1.00 95.31 167 GLN A CA 1
ATOM 1199 C C . GLN A 1 167 ? -4.393 -3.612 -11.446 1.00 95.31 167 GLN A C 1
ATOM 1201 O O . GLN A 1 167 ? -3.898 -4.496 -12.143 1.00 95.31 167 GLN A O 1
ATOM 1206 N N . GLY A 1 168 ? -5.077 -3.900 -10.340 1.00 95.06 168 GLY A N 1
ATOM 1207 C CA . GLY A 1 168 ? -5.239 -5.259 -9.828 1.00 95.06 168 GLY A CA 1
ATOM 1208 C C . GLY A 1 168 ? -4.153 -5.703 -8.849 1.00 95.06 168 GLY A C 1
ATOM 1209 O O . GLY A 1 168 ? -4.273 -6.802 -8.308 1.00 95.06 168 GLY A O 1
ATOM 1210 N N . ALA A 1 169 ? -3.154 -4.860 -8.556 1.00 97.12 169 ALA A N 1
ATOM 1211 C CA . ALA A 1 169 ? -2.301 -5.049 -7.386 1.00 97.12 169 ALA A CA 1
ATOM 1212 C C . ALA A 1 169 ? -3.166 -5.157 -6.121 1.00 97.12 169 ALA A C 1
ATOM 1214 O O . ALA A 1 169 ? -4.096 -4.366 -5.923 1.00 97.12 169 ALA A O 1
ATOM 1215 N N . LEU A 1 170 ? -2.870 -6.144 -5.279 1.00 97.38 170 LEU A N 1
ATOM 1216 C CA . LEU A 1 170 ? -3.612 -6.416 -4.053 1.00 97.38 170 LEU A CA 1
ATOM 1217 C C . LEU A 1 170 ? -2.968 -5.658 -2.894 1.00 97.38 170 LEU A C 1
ATOM 1219 O O . LEU A 1 170 ? -1.748 -5.669 -2.736 1.00 97.38 170 LEU A O 1
ATOM 1223 N N . VAL A 1 171 ? -3.793 -5.039 -2.055 1.00 97.75 171 VAL A N 1
ATOM 1224 C CA . VAL A 1 171 ? -3.349 -4.449 -0.795 1.00 97.75 171 VAL A CA 1
ATOM 1225 C C . VAL A 1 171 ? -4.166 -5.014 0.354 1.00 97.75 171 VAL A C 1
ATOM 1227 O O . VAL A 1 171 ? -5.378 -4.817 0.428 1.00 97.75 171 VAL A O 1
ATOM 1230 N N . THR A 1 172 ? -3.480 -5.687 1.268 1.00 96.81 172 THR A N 1
ATOM 1231 C CA . THR A 1 172 ? -4.048 -6.285 2.475 1.00 96.81 172 THR A CA 1
ATOM 1232 C C . THR A 1 172 ? -3.617 -5.477 3.689 1.00 96.81 172 THR A C 1
ATOM 1234 O O . THR A 1 172 ? -2.438 -5.179 3.870 1.00 96.81 172 THR A O 1
ATOM 1237 N N . MET A 1 173 ? -4.570 -5.116 4.538 1.00 96.81 173 MET A N 1
ATOM 1238 C CA . MET A 1 173 ? -4.353 -4.318 5.740 1.00 96.81 173 MET A CA 1
ATOM 1239 C C . MET A 1 173 ? -4.830 -5.087 6.964 1.00 96.81 173 MET A C 1
ATOM 1241 O O . MET A 1 173 ? -6.010 -5.422 7.078 1.00 96.81 173 MET A O 1
ATOM 1245 N N . ASP A 1 174 ? -3.914 -5.326 7.895 1.00 95.75 174 ASP A N 1
ATOM 1246 C CA . ASP A 1 174 ? -4.189 -5.998 9.158 1.00 95.75 174 ASP A CA 1
ATOM 1247 C C . ASP A 1 174 ? -4.342 -4.967 10.272 1.00 95.75 174 ASP A C 1
ATOM 1249 O O . ASP A 1 174 ? -3.403 -4.250 10.631 1.00 95.75 174 ASP A O 1
ATOM 1253 N N . PHE A 1 175 ? -5.536 -4.909 10.845 1.00 95.81 175 PHE A N 1
ATOM 1254 C CA . PHE A 1 175 ? -5.884 -4.035 11.950 1.00 95.81 175 PHE A CA 1
ATOM 1255 C C . PHE A 1 175 ? -5.983 -4.815 13.257 1.00 95.81 175 PHE A C 1
ATOM 1257 O O . PHE A 1 175 ? -6.493 -5.933 13.296 1.00 95.81 175 PHE A O 1
ATOM 1264 N N . TRP A 1 176 ? -5.619 -4.168 14.359 1.00 94.81 176 TRP A N 1
ATOM 1265 C CA . TRP A 1 176 ? -6.135 -4.519 15.672 1.00 94.81 176 TRP A CA 1
ATOM 1266 C C . TRP A 1 176 ? -7.314 -3.610 16.008 1.00 94.81 176 TRP A C 1
ATOM 1268 O O . TRP A 1 176 ? -7.197 -2.381 16.026 1.00 94.81 176 TRP A O 1
ATOM 1278 N N . VAL A 1 177 ? -8.454 -4.224 16.298 1.00 92.31 177 VAL A N 1
ATOM 1279 C CA . VAL A 1 177 ? -9.696 -3.542 16.640 1.00 92.31 177 VAL A CA 1
ATOM 1280 C C . VAL A 1 177 ? -10.023 -3.848 18.106 1.00 92.31 177 VAL A C 1
ATOM 1282 O O . VAL A 1 177 ? -10.185 -5.023 18.461 1.00 92.31 177 VAL A O 1
ATOM 1285 N N . PRO A 1 178 ? -10.135 -2.828 18.979 1.00 88.31 178 PRO A N 1
ATO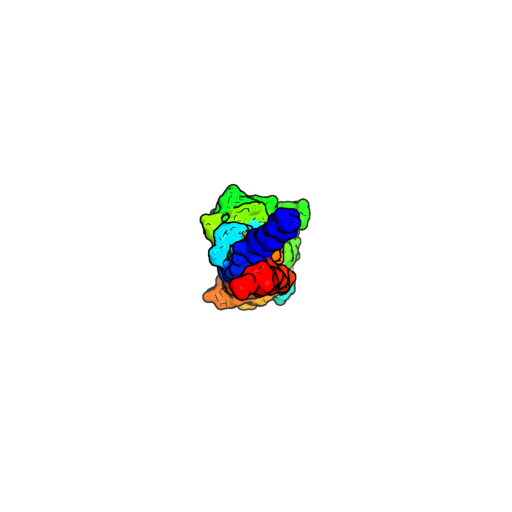M 1286 C CA . PRO A 1 178 ? -10.538 -3.017 20.370 1.00 88.31 178 PRO A CA 1
ATOM 1287 C C . PRO A 1 178 ? -11.789 -3.882 20.471 1.00 88.31 178 PRO A C 1
ATOM 1289 O O . PRO A 1 178 ? -12.729 -3.663 19.725 1.00 88.31 178 PRO A O 1
ATOM 1292 N N . GLU A 1 179 ? -11.803 -4.858 21.380 1.00 80.19 179 GLU A N 1
ATOM 1293 C CA . GLU A 1 179 ? -12.942 -5.770 21.614 1.00 80.19 179 GLU A CA 1
ATOM 1294 C C . GLU A 1 179 ? -13.242 -6.788 20.492 1.00 80.19 179 GLU A C 1
ATOM 1296 O O . GLU A 1 179 ? -13.988 -7.737 20.734 1.00 80.19 179 GLU A O 1
ATOM 1301 N N . HIS A 1 180 ? -12.623 -6.659 19.313 1.00 83.38 180 HIS A N 1
ATOM 1302 C CA . HIS A 1 180 ? -12.766 -7.598 18.189 1.00 83.38 180 HIS A CA 1
ATOM 1303 C C . HIS A 1 180 ? -11.482 -8.393 17.892 1.00 83.38 180 HIS A C 1
ATOM 1305 O O . HIS A 1 180 ? -11.562 -9.501 17.373 1.00 83.38 180 HIS A O 1
ATOM 1311 N N . GLY A 1 181 ? -10.306 -7.867 18.249 1.00 88.75 181 GLY A N 1
ATOM 1312 C CA . GLY A 1 181 ? -9.017 -8.497 17.962 1.00 88.75 181 GLY A CA 1
ATOM 1313 C C . GLY A 1 181 ? -8.496 -8.159 16.565 1.00 88.75 181 GLY A C 1
ATOM 1314 O O . GLY A 1 181 ? -8.678 -7.039 16.091 1.00 88.75 181 GLY A O 1
ATOM 1315 N N . ASN A 1 182 ? -7.807 -9.110 15.932 1.00 92.00 182 ASN A N 1
ATOM 1316 C CA . ASN A 1 182 ? -7.223 -8.906 14.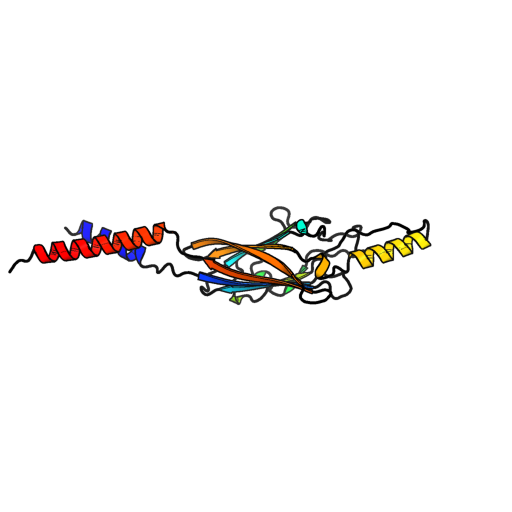606 1.00 92.00 182 ASN A CA 1
ATOM 1317 C C . ASN A 1 182 ? -8.313 -8.941 13.529 1.00 92.00 182 ASN A C 1
ATOM 1319 O O . ASN A 1 182 ? -9.169 -9.826 13.530 1.00 92.00 182 ASN A O 1
ATOM 1323 N N . PHE A 1 183 ? -8.258 -7.996 12.600 1.00 93.50 183 PHE A N 1
ATOM 1324 C CA . PHE A 1 183 ? -9.231 -7.820 11.534 1.00 93.50 183 PHE A CA 1
ATOM 1325 C C . PHE A 1 183 ? -8.517 -7.426 10.245 1.00 93.50 183 PHE A C 1
ATOM 1327 O O . PHE A 1 183 ? -7.744 -6.474 10.238 1.00 93.50 183 PHE A O 1
ATOM 1334 N N . GLN A 1 184 ? -8.785 -8.147 9.163 1.00 95.44 184 GLN A N 1
ATOM 1335 C CA . GLN A 1 184 ? -8.117 -7.954 7.883 1.00 95.44 184 GLN A CA 1
ATOM 1336 C C . GLN A 1 184 ? -9.067 -7.309 6.875 1.00 95.44 184 GLN A C 1
ATOM 1338 O O . GLN A 1 184 ? -10.256 -7.640 6.832 1.00 95.44 184 GLN A O 1
ATOM 1343 N N . VAL A 1 185 ? -8.534 -6.395 6.070 1.00 95.94 185 VAL A N 1
ATOM 1344 C CA . VAL A 1 185 ? -9.241 -5.767 4.954 1.00 95.94 185 VAL A CA 1
ATOM 1345 C C . VAL A 1 185 ? -8.384 -5.849 3.706 1.00 95.94 185 VAL A C 1
ATOM 1347 O O . VAL A 1 185 ? -7.224 -5.450 3.733 1.00 95.94 185 VAL A O 1
ATOM 1350 N N . ASP A 1 186 ? -8.989 -6.292 2.611 1.00 95.69 186 ASP A N 1
ATOM 1351 C CA . ASP A 1 186 ? -8.357 -6.322 1.299 1.00 95.69 186 ASP A CA 1
ATOM 1352 C C . ASP A 1 186 ? -8.941 -5.233 0.398 1.00 95.69 186 ASP A C 1
ATOM 1354 O O . ASP A 1 186 ? -10.143 -4.946 0.421 1.00 95.69 186 ASP A O 1
ATOM 1358 N N . THR A 1 187 ? -8.088 -4.646 -0.429 1.00 96.81 187 THR A N 1
ATOM 1359 C CA . THR A 1 187 ? -8.473 -3.793 -1.552 1.00 96.81 187 THR A CA 1
ATOM 1360 C C . THR A 1 187 ? -7.572 -4.075 -2.748 1.00 96.81 187 THR A C 1
ATOM 1362 O O . THR A 1 187 ? -6.539 -4.731 -2.630 1.00 96.81 187 THR A O 1
ATOM 1365 N N . THR A 1 188 ? -7.969 -3.591 -3.916 1.00 97.19 188 THR A N 1
ATOM 1366 C CA . THR A 1 188 ? -7.188 -3.692 -5.150 1.00 97.19 188 THR A CA 1
ATOM 1367 C C . THR A 1 188 ? -7.004 -2.310 -5.740 1.00 97.19 188 THR A C 1
ATOM 1369 O O . THR A 1 188 ? -7.967 -1.540 -5.779 1.00 97.19 188 THR A O 1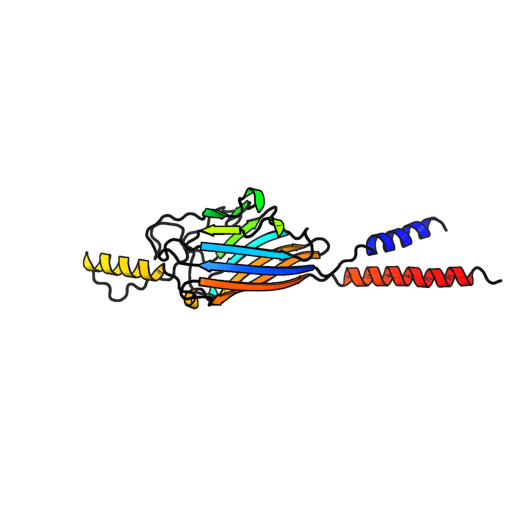
ATOM 1372 N N . LEU A 1 189 ? -5.807 -2.010 -6.240 1.00 96.81 189 LEU A N 1
ATOM 1373 C CA . LEU A 1 189 ? -5.566 -0.751 -6.935 1.00 96.81 189 LEU A CA 1
ATOM 1374 C C . LEU A 1 189 ? -6.351 -0.713 -8.256 1.00 96.81 189 LEU A C 1
ATOM 1376 O O . LEU A 1 189 ? -6.309 -1.650 -9.055 1.00 96.81 189 LEU A O 1
ATOM 1380 N N . GLY A 1 190 ? -7.094 0.370 -8.453 1.00 93.81 190 GLY A N 1
ATOM 1381 C CA . GLY A 1 190 ? -7.818 0.718 -9.668 1.00 93.81 190 GLY A CA 1
ATOM 1382 C C . GLY A 1 190 ? -7.163 1.878 -10.415 1.00 93.81 190 GLY A C 1
ATOM 1383 O O . GLY A 1 190 ? -6.108 2.377 -10.033 1.00 93.81 190 GLY A O 1
ATOM 1384 N N . VAL A 1 191 ? -7.814 2.319 -11.489 1.00 92.44 191 VAL A N 1
ATOM 1385 C CA . VAL A 1 191 ? -7.324 3.395 -12.361 1.00 92.44 191 VAL A CA 1
ATOM 1386 C C . VAL A 1 191 ? -7.867 4.744 -11.892 1.00 92.44 191 VAL A C 1
ATOM 1388 O O . VAL A 1 191 ? -9.084 4.929 -11.852 1.00 92.44 191 VAL A O 1
ATOM 1391 N N . SER A 1 192 ? -6.970 5.688 -11.584 1.00 90.31 192 SER A N 1
ATOM 1392 C CA . SER A 1 192 ? -7.315 7.039 -11.105 1.00 90.31 192 SER A CA 1
ATOM 1393 C C . SER A 1 192 ? -6.924 8.150 -12.090 1.00 90.31 192 SER A C 1
ATOM 1395 O O . SER A 1 192 ? -7.653 9.123 -12.284 1.00 90.31 192 SER A O 1
ATOM 1397 N N . GLY A 1 193 ? -5.775 7.992 -12.747 1.00 88.62 193 GLY A N 1
ATOM 1398 C CA . GLY A 1 193 ? -5.236 8.869 -13.793 1.00 88.62 193 GLY A CA 1
ATOM 1399 C C . GLY A 1 193 ? -4.303 8.074 -14.707 1.00 88.62 193 GLY A C 1
ATOM 1400 O O . GLY A 1 193 ? -4.304 6.855 -14.626 1.00 88.62 193 GLY A O 1
ATOM 1401 N N . ASP A 1 194 ? -3.479 8.713 -15.540 1.00 87.12 194 ASP A N 1
ATOM 1402 C CA . ASP A 1 194 ? -2.587 7.977 -16.466 1.00 87.12 194 ASP A CA 1
ATOM 1403 C C . ASP A 1 194 ? -1.472 7.210 -15.720 1.00 87.12 194 ASP A C 1
ATOM 1405 O O . ASP A 1 194 ? -1.119 6.087 -16.074 1.00 87.12 194 ASP A O 1
ATOM 1409 N N . PHE A 1 195 ? -0.963 7.804 -14.638 1.00 87.50 195 PHE A N 1
ATOM 1410 C CA . PHE A 1 195 ? 0.172 7.321 -13.833 1.00 87.50 195 PHE A CA 1
ATOM 1411 C C . PHE A 1 195 ? -0.163 7.224 -12.342 1.00 87.50 195 PHE A C 1
ATOM 1413 O O . PHE A 1 195 ? 0.719 7.185 -11.488 1.00 87.50 195 PHE A O 1
ATOM 1420 N N . THR A 1 196 ? -1.456 7.248 -12.018 1.00 88.75 196 THR A N 1
ATOM 1421 C CA . THR A 1 196 ? -1.953 7.239 -10.641 1.00 88.75 196 THR A CA 1
ATOM 1422 C C . THR A 1 196 ? -3.022 6.168 -10.485 1.00 88.75 196 THR A C 1
ATOM 1424 O O . THR A 1 196 ? -3.955 6.084 -11.290 1.00 88.75 196 THR A O 1
ATOM 1427 N N . ALA A 1 197 ? -2.893 5.376 -9.427 1.00 88.25 197 ALA A N 1
ATOM 1428 C CA . ALA A 1 197 ? -3.793 4.289 -9.080 1.00 88.25 197 ALA A CA 1
ATOM 1429 C C . ALA A 1 197 ? -4.258 4.417 -7.625 1.00 88.25 197 ALA A C 1
ATOM 1431 O O . ALA A 1 197 ? -3.486 4.824 -6.753 1.00 88.25 197 ALA A O 1
ATOM 1432 N N . ASP A 1 198 ? -5.514 4.060 -7.359 1.00 93.00 198 ASP A N 1
ATOM 1433 C CA . ASP A 1 198 ? -6.098 4.125 -6.019 1.00 93.00 198 ASP A CA 1
ATOM 1434 C C . ASP A 1 198 ? -6.929 2.885 -5.681 1.00 93.00 198 ASP A C 1
ATOM 1436 O O . ASP A 1 198 ? -7.593 2.301 -6.534 1.00 93.00 198 ASP A O 1
ATOM 1440 N N . GLY A 1 199 ? -6.861 2.459 -4.424 1.00 88.38 199 GLY A N 1
ATOM 1441 C CA . GLY A 1 199 ? -7.662 1.381 -3.859 1.00 88.38 199 GLY A CA 1
ATOM 1442 C C . GLY A 1 199 ? -8.407 1.886 -2.633 1.00 88.38 199 GLY A C 1
ATOM 1443 O O . GLY A 1 199 ? -7.791 2.188 -1.610 1.00 88.38 199 GLY A O 1
ATOM 1444 N N . GLY A 1 200 ? -9.732 1.992 -2.730 1.00 90.88 200 GLY A N 1
ATOM 1445 C CA . GLY A 1 200 ? -10.610 2.330 -1.609 1.00 90.88 200 GLY A CA 1
ATOM 1446 C C . GLY A 1 200 ? -11.133 1.085 -0.893 1.00 90.88 200 GLY A C 1
ATOM 1447 O O . GLY A 1 200 ? -11.277 0.020 -1.496 1.00 90.88 200 GLY A O 1
ATOM 1448 N N . PHE A 1 201 ? -11.451 1.212 0.393 1.00 92.62 201 PHE A N 1
ATOM 1449 C CA . PHE A 1 201 ? -12.118 0.147 1.142 1.00 92.62 201 PHE A CA 1
ATOM 1450 C C . PHE A 1 201 ? -13.068 0.686 2.207 1.00 92.62 201 PHE A C 1
ATOM 1452 O O . PHE A 1 201 ? -12.865 1.760 2.777 1.00 92.62 201 PHE A O 1
ATOM 1459 N N . GLU A 1 202 ? -14.080 -0.119 2.512 1.00 93.44 202 GLU A N 1
ATOM 1460 C CA . GLU A 1 202 ? -14.960 0.049 3.659 1.00 93.44 202 GLU A CA 1
ATOM 1461 C C . GLU A 1 202 ? -15.269 -1.334 4.234 1.00 93.44 202 GLU A C 1
ATOM 1463 O O . GLU A 1 202 ? -15.684 -2.247 3.518 1.00 93.44 202 GLU A O 1
ATOM 1468 N N . ALA A 1 203 ? -15.040 -1.503 5.531 1.00 91.06 203 ALA A N 1
ATOM 1469 C CA . ALA A 1 203 ? -15.201 -2.769 6.220 1.00 91.06 203 ALA A CA 1
ATOM 1470 C C . ALA A 1 203 ? -15.795 -2.551 7.612 1.00 91.06 203 ALA A C 1
ATOM 1472 O O . ALA A 1 203 ? -15.624 -1.503 8.234 1.00 91.06 203 ALA A O 1
ATOM 1473 N N . THR A 1 204 ? -16.514 -3.553 8.112 1.00 91.44 204 THR A N 1
ATOM 1474 C CA . THR A 1 204 ? -17.145 -3.496 9.434 1.00 91.44 204 THR A CA 1
ATOM 1475 C C . THR A 1 204 ? -16.735 -4.707 10.260 1.00 91.44 204 THR A C 1
ATOM 1477 O O . THR A 1 204 ? -17.109 -5.836 9.943 1.00 91.44 204 THR A O 1
ATOM 1480 N N . ALA A 1 205 ? -16.005 -4.470 11.348 1.00 86.12 205 ALA A N 1
ATOM 1481 C CA . ALA A 1 205 ? -15.703 -5.484 12.346 1.00 86.12 205 ALA A CA 1
ATOM 1482 C C . ALA A 1 205 ? -16.917 -5.646 13.270 1.00 86.12 205 ALA A C 1
ATOM 1484 O O . ALA A 1 205 ? -17.282 -4.726 14.002 1.00 86.12 205 ALA A O 1
ATOM 1485 N N . THR A 1 206 ? -17.573 -6.807 13.230 1.00 83.19 206 THR A N 1
ATOM 1486 C CA . THR A 1 206 ? -18.697 -7.139 14.121 1.00 83.19 206 THR A CA 1
ATOM 1487 C C . THR A 1 206 ? -18.245 -8.034 15.271 1.00 83.19 206 THR A C 1
ATOM 1489 O O . THR A 1 206 ? -17.289 -8.792 15.103 1.00 83.19 206 THR A O 1
ATOM 1492 N N . PRO A 1 207 ? -18.896 -7.977 16.445 1.00 73.56 207 PRO A N 1
ATOM 1493 C CA . PRO A 1 207 ? -18.509 -8.816 17.574 1.00 73.56 207 PRO A CA 1
ATOM 1494 C C . PRO A 1 207 ? -18.706 -10.288 17.251 1.00 73.56 207 PRO A C 1
ATOM 1496 O O . PRO A 1 207 ? -19.662 -10.643 16.553 1.00 73.56 207 PRO A O 1
ATOM 1499 N N . GLU A 1 208 ? -17.864 -11.145 17.826 1.00 68.38 208 GLU A N 1
ATOM 1500 C CA . GLU A 1 208 ? -18.021 -12.584 17.662 1.00 68.38 208 GLU A CA 1
ATOM 1501 C C . GLU A 1 208 ? -19.418 -13.054 18.119 1.00 68.38 208 GLU A C 1
ATOM 1503 O O . GLU A 1 208 ? -19.953 -12.565 19.123 1.00 68.38 208 GLU A O 1
ATOM 1508 N N . PRO A 1 209 ? -20.016 -14.058 17.448 1.00 67.81 209 PRO A N 1
ATOM 1509 C CA . PRO A 1 209 ? -21.303 -14.631 17.848 1.00 67.81 209 PRO A CA 1
ATOM 1510 C C . PRO A 1 209 ? -21.355 -15.073 19.320 1.00 67.81 209 PRO A C 1
ATOM 1512 O O . PRO A 1 209 ? -22.407 -14.995 19.957 1.00 67.81 209 PRO A O 1
ATOM 1515 N N . GLY A 1 210 ? -20.219 -15.504 19.884 1.00 63.53 210 GLY A N 1
ATOM 1516 C CA . GLY A 1 210 ? -20.095 -15.879 21.295 1.00 63.53 210 GLY A CA 1
ATOM 1517 C C . GLY A 1 210 ? -20.387 -14.725 22.258 1.00 63.53 210 GLY A C 1
ATOM 1518 O O . GLY A 1 210 ? -21.025 -14.935 23.291 1.00 63.53 210 GLY A O 1
ATOM 1519 N N . THR A 1 211 ? -20.018 -13.497 21.890 1.00 66.94 211 THR A N 1
ATOM 1520 C CA . THR A 1 211 ? -20.316 -12.281 22.657 1.00 66.94 211 THR A CA 1
ATOM 1521 C C . THR A 1 211 ? -21.823 -12.048 22.732 1.00 66.94 211 THR A C 1
ATOM 1523 O O . THR A 1 211 ? -22.371 -11.836 23.816 1.00 66.94 211 THR A O 1
ATOM 1526 N N . TRP A 1 212 ? -22.526 -12.205 21.607 1.00 67.06 212 TRP A N 1
ATOM 1527 C CA . TRP A 1 212 ? -23.988 -12.114 21.553 1.00 67.06 212 TRP A CA 1
ATOM 1528 C C . TRP A 1 212 ? -24.675 -13.227 22.349 1.00 67.06 212 TRP A C 1
ATOM 1530 O O . TRP A 1 212 ? -25.655 -12.971 23.054 1.00 67.06 212 TRP A O 1
ATOM 1540 N N . ALA A 1 213 ? -24.145 -14.451 22.290 1.00 69.38 213 ALA A N 1
ATOM 1541 C CA . ALA A 1 213 ? -24.666 -15.583 23.050 1.00 69.38 213 ALA A CA 1
ATOM 1542 C C . ALA A 1 213 ? -24.526 -15.374 24.568 1.00 69.38 213 ALA A C 1
ATOM 1544 O O . ALA A 1 213 ? -25.465 -15.651 25.317 1.00 69.38 213 ALA A O 1
ATOM 1545 N N . LEU A 1 214 ? -23.391 -14.840 25.029 1.00 69.62 214 LEU A N 1
ATOM 1546 C CA . LEU A 1 214 ? -23.157 -14.528 26.442 1.00 69.62 214 LEU A CA 1
ATOM 1547 C C . LEU A 1 214 ? -24.041 -13.380 26.935 1.00 69.62 214 LEU A C 1
ATOM 1549 O O . LEU A 1 214 ? -24.596 -13.463 28.032 1.00 69.62 214 LEU A O 1
ATOM 1553 N N . LEU A 1 215 ? -24.233 -12.347 26.115 1.00 69.06 215 LEU A N 1
ATOM 1554 C CA . LEU A 1 215 ? -25.113 -11.219 26.423 1.00 69.06 215 LEU A CA 1
ATOM 1555 C C . LEU A 1 215 ? -26.581 -11.672 26.499 1.00 69.06 215 LEU A C 1
ATOM 1557 O O . LEU A 1 215 ? -27.289 -11.362 27.463 1.00 69.06 215 LEU A O 1
ATOM 1561 N N . GLY A 1 216 ? -27.012 -12.510 25.551 1.00 71.75 216 GLY A N 1
ATOM 1562 C CA . GLY A 1 216 ? -28.321 -13.164 25.572 1.00 71.75 216 GLY A CA 1
ATOM 1563 C C . GLY A 1 216 ? -28.518 -14.056 26.802 1.00 71.75 216 GLY A C 1
ATOM 1564 O O . GLY A 1 216 ? -29.546 -13.959 27.477 1.00 71.75 216 GLY A O 1
ATOM 1565 N N . ALA A 1 217 ? -27.522 -14.875 27.152 1.00 74.25 217 ALA A N 1
ATOM 1566 C CA . ALA A 1 217 ? -27.560 -15.728 28.340 1.00 74.25 217 ALA A CA 1
ATOM 1567 C C . ALA A 1 217 ? -27.609 -14.909 29.643 1.00 74.25 217 ALA A C 1
ATOM 1569 O O . ALA A 1 217 ? -28.382 -15.236 30.550 1.00 74.25 217 ALA A O 1
ATOM 1570 N N . GLY A 1 218 ? -26.841 -13.819 29.727 1.00 71.62 218 GLY A N 1
ATOM 1571 C CA . GLY A 1 218 ? -26.851 -12.889 30.857 1.00 71.62 218 GLY A CA 1
ATOM 1572 C C . GLY A 1 218 ? -28.218 -12.232 31.059 1.00 71.62 218 GLY A C 1
ATOM 1573 O O . GLY A 1 218 ? -28.750 -12.229 32.175 1.00 71.62 218 GLY A O 1
ATOM 1574 N N . LEU A 1 219 ? -28.838 -11.751 29.977 1.00 77.94 219 LEU A N 1
ATOM 1575 C CA . LEU A 1 219 ? -30.191 -11.186 30.001 1.00 77.94 219 LEU A CA 1
ATOM 1576 C C . LEU A 1 219 ? -31.247 -12.228 30.389 1.00 77.94 219 LEU A C 1
ATOM 1578 O O . LEU A 1 219 ? -32.086 -11.960 31.254 1.00 77.94 219 LEU A O 1
ATOM 1582 N N . ALA A 1 220 ? -31.189 -13.429 29.808 1.00 76.38 220 ALA A N 1
ATOM 1583 C CA . ALA A 1 220 ? -32.111 -14.516 30.128 1.00 76.38 220 ALA A CA 1
ATOM 1584 C C . ALA A 1 220 ? -32.031 -14.906 31.614 1.00 76.38 220 ALA A C 1
ATOM 1586 O O . ALA A 1 220 ? -33.062 -15.026 32.284 1.00 76.38 220 ALA A O 1
ATOM 1587 N N . ALA A 1 221 ? -30.815 -15.017 32.161 1.00 75.31 221 ALA A N 1
ATOM 1588 C CA . ALA A 1 221 ? -30.594 -15.281 33.579 1.00 75.31 221 ALA A CA 1
ATOM 1589 C C . ALA A 1 221 ? -31.168 -14.165 34.473 1.00 75.31 221 ALA A C 1
ATOM 1591 O O . ALA A 1 221 ? -31.753 -14.448 35.524 1.00 75.31 221 ALA A O 1
ATOM 1592 N N . LEU A 1 222 ? -31.062 -12.899 34.053 1.00 77.38 222 LEU A N 1
ATOM 1593 C CA . LEU A 1 222 ? -31.622 -11.759 34.781 1.00 77.38 222 LEU A CA 1
ATOM 1594 C C . LEU A 1 222 ? -33.162 -11.789 34.812 1.00 77.38 222 LEU A C 1
ATOM 1596 O O . LEU A 1 222 ? -33.770 -11.581 35.869 1.00 77.38 222 LEU A O 1
ATOM 1600 N N . VAL A 1 223 ? -33.795 -12.079 33.671 1.00 82.19 223 VAL A N 1
ATOM 1601 C CA . VAL A 1 223 ? -35.260 -12.161 33.532 1.00 82.19 223 VAL A CA 1
ATOM 1602 C C . VAL A 1 223 ? -35.825 -13.328 34.338 1.00 82.19 223 VAL A C 1
ATOM 1604 O O . VAL A 1 223 ? -36.780 -13.139 35.099 1.00 82.19 223 VAL A O 1
ATOM 1607 N N . LEU A 1 224 ? -35.221 -14.516 34.228 1.00 81.12 224 LEU A N 1
ATOM 1608 C CA . LEU A 1 224 ? -35.650 -15.701 34.975 1.00 81.12 224 LEU A CA 1
ATOM 1609 C C . LEU A 1 224 ? -35.606 -15.438 36.486 1.00 81.12 224 LEU A C 1
ATOM 1611 O O . LEU A 1 224 ? -36.512 -15.807 37.233 1.00 81.12 224 LEU A O 1
ATOM 1615 N N . ARG A 1 225 ? -34.581 -14.715 36.933 1.00 71.12 225 ARG A N 1
ATOM 1616 C CA . ARG A 1 225 ? -34.406 -14.372 38.339 1.00 71.12 225 ARG A CA 1
ATOM 1617 C C . ARG A 1 225 ? -35.405 -13.331 38.841 1.00 71.12 225 ARG A C 1
ATOM 1619 O O . ARG A 1 225 ? -35.879 -13.469 39.967 1.00 71.12 225 ARG A O 1
ATOM 1626 N N . ARG A 1 226 ? -35.757 -12.323 38.032 1.00 78.69 226 ARG A N 1
ATOM 1627 C CA . ARG A 1 226 ? -36.848 -11.387 38.368 1.00 78.69 226 ARG A CA 1
ATOM 1628 C C . ARG A 1 226 ? -38.166 -12.128 38.583 1.00 78.69 226 ARG A C 1
ATOM 1630 O O . ARG A 1 226 ? -38.861 -11.842 39.552 1.00 78.69 226 ARG A O 1
ATOM 1637 N N . ARG A 1 227 ? -38.472 -13.112 37.730 1.00 77.12 227 ARG A N 1
ATOM 1638 C CA . ARG A 1 227 ? -39.677 -13.942 37.876 1.00 77.12 227 ARG A CA 1
ATOM 1639 C C . ARG A 1 227 ? -39.661 -14.755 39.171 1.00 77.12 227 ARG A C 1
ATOM 1641 O O . ARG A 1 227 ? -40.642 -14.729 39.900 1.00 77.12 227 ARG A O 1
ATOM 1648 N N . LEU A 1 228 ? -38.533 -15.393 39.495 1.00 73.31 228 LEU A N 1
ATOM 1649 C CA . LEU A 1 228 ? -38.389 -16.176 40.730 1.00 73.31 228 LEU A CA 1
ATOM 1650 C C . LEU A 1 228 ? -38.494 -15.323 42.006 1.00 73.31 228 LEU A C 1
ATOM 1652 O O . LEU A 1 228 ? -39.062 -15.770 43.000 1.00 73.31 228 LEU A O 1
ATOM 1656 N N . ALA A 1 229 ? -37.965 -14.096 41.988 1.00 71.44 229 ALA A N 1
ATOM 1657 C CA . ALA A 1 229 ? -38.079 -13.172 43.116 1.00 71.44 229 ALA A CA 1
ATOM 1658 C C . ALA A 1 229 ? -39.520 -12.670 43.320 1.00 71.44 229 ALA A C 1
ATOM 1660 O O . ALA 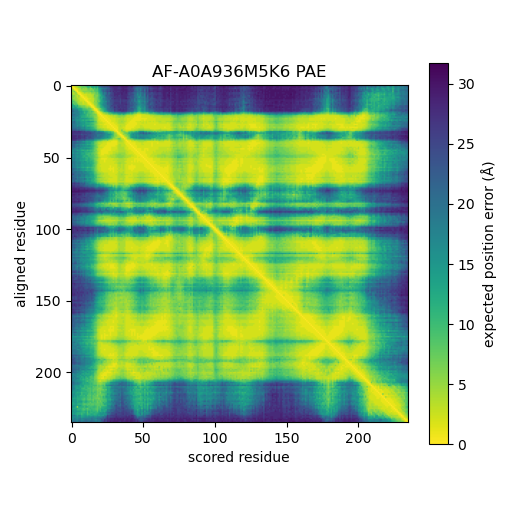A 1 229 ? -39.952 -12.539 44.459 1.00 71.44 229 ALA A O 1
ATOM 1661 N N . ALA A 1 230 ? -40.271 -12.445 42.236 1.00 69.31 230 ALA A N 1
ATOM 1662 C CA . ALA A 1 230 ? -41.681 -12.064 42.308 1.00 69.31 230 ALA A CA 1
ATOM 1663 C C . ALA A 1 230 ? -42.570 -13.201 42.845 1.00 69.31 230 ALA A C 1
ATOM 1665 O O . ALA A 1 230 ? -43.475 -12.949 43.627 1.00 69.31 230 ALA A O 1
ATOM 1666 N N . SER A 1 231 ? -42.276 -14.461 42.503 1.00 64.75 231 SER A N 1
ATOM 1667 C CA . SER A 1 231 ? -43.007 -15.624 43.036 1.00 64.75 231 SER A CA 1
ATOM 1668 C C . SER A 1 231 ? -42.696 -15.961 44.502 1.00 64.75 231 SER A C 1
ATOM 1670 O O . SER A 1 231 ? -43.408 -16.759 45.101 1.00 64.75 231 SER A O 1
ATOM 1672 N N . ALA A 1 232 ? -41.629 -15.396 45.079 1.00 58.25 232 ALA A N 1
ATOM 1673 C CA . ALA A 1 232 ? -41.224 -15.642 46.467 1.00 58.25 232 ALA A CA 1
ATOM 1674 C C . ALA A 1 232 ? -41.815 -14.634 47.475 1.00 58.25 232 ALA A C 1
ATOM 1676 O O . ALA A 1 232 ? -41.645 -14.825 48.675 1.00 58.25 232 ALA A O 1
ATOM 1677 N N . ASN A 1 233 ? -42.513 -13.600 46.991 1.00 52.66 233 ASN A N 1
ATOM 1678 C CA . ASN A 1 233 ? -43.336 -12.683 47.782 1.00 52.66 233 ASN A CA 1
ATOM 1679 C C . ASN A 1 233 ? -44.788 -12.742 47.263 1.00 52.66 233 ASN A C 1
ATOM 1681 O O . ASN A 1 233 ? -45.228 -11.811 46.587 1.00 52.66 233 ASN A O 1
ATOM 1685 N N . PRO A 1 234 ? -45.531 -13.837 47.498 1.00 52.75 234 PRO A N 1
ATOM 1686 C CA . PRO A 1 234 ? -46.978 -13.765 47.400 1.00 52.75 234 PRO A CA 1
ATOM 1687 C C . PRO A 1 234 ? -47.473 -12.960 48.610 1.00 52.75 234 PRO A C 1
ATOM 1689 O O . PRO A 1 234 ? -47.135 -13.294 49.747 1.00 52.75 234 PRO A O 1
ATOM 1692 N N . GLU A 1 235 ? -48.196 -11.869 48.362 1.00 50.31 235 GLU A N 1
ATOM 1693 C CA . GLU A 1 235 ? -49.092 -11.299 49.379 1.00 50.31 235 GLU A CA 1
ATOM 1694 C C . GLU A 1 235 ? -50.148 -12.326 49.805 1.00 50.31 235 GLU A C 1
ATOM 1696 O O . GLU A 1 235 ? -50.588 -13.121 48.937 1.00 50.31 235 GLU A O 1
#

Radius of gyration: 26.25 Å; Cα contacts (8 Å, |Δi|>4): 528; chains: 1; bounding box: 76×29×81 Å